Protein AF-A0A174BAB5-F1 (afdb_monomer_lite)

Radius of gyration: 24.13 Å; chains: 1; bounding box: 56×50×57 Å

Sequence (268 aa):
MFQLYLLLRLKNFGRIVIELGIFRIVFLTILTVAAIMILFLAENRFAIPVVCVLLLAGYHNVRKDKEFLRTLTPHLSVFLIKEYTLIALPFAGIEIIKGQFTDAIGLWLFAALLPCLKKIKLEHKPVRLPFLYKGSYEYIRMFRQSFWVYILLFLFATAGTVHGNIKINKVCLILWGLVQASGYLQTMDNRYLLHFKNFKTLCLFQLKSIAWNVFITSIPFSLTLIASTYDQDEILFFLSYYTATLIYAIGIGMLRHIIPSPLLLFIV

Foldseek 3Di:
DVVVVVVVVVVVVVVCDVVCDPVNVVVVVVVVVVVVVCQLPDPDPCSLLVVLLCVLLVCLQPDDCLVVVVVVDVCSLVVQLVVLLVSCVVSLVSCVVVVNNVSSVVSNVSSSCSSVDDHDPPPDDQDDDPQADPPPVLQSVLCSVCVVVLVVLLVQLLVCLVVLNLVSLLVSLLVVLLSSLLSLLDADDPVSVVVDPDPVRVLVSQLVNLLSRNVVSCVSSLVSNCSSDPDPVSVVSVVVSSVVSSVSSSVLNVCCVVDVHSVVSSVD

pLDDT: mean 82.79, std 7.75, range [50.72, 92.44]

Organism: Phocaeicola vulgatus (NCBI:txid821)

Secondary structure (DSSP, 8-state):
-HHHHHHHHHHHHHHHHHHH-HHHHHHHHHHHHHHHHHHHH---TTHHHHHHHHHHHHHHHH--THHHHHHH-TTHHHHHHHHHHHHHHHHHHHHHHTT-HHHHHHHHHHHHHGGGSPP-----PPPP-TTSPTT-HHHHHHHHHHHHHHHHHHHHHHHHHHTT-HHHHHHHHHHHHHHHHHTTSSPPPHHHHTT-SSHHHHHHHHHHHHHHHHHHHHHHHHHHHHHH---HHHHHHHHHHHHHHHHHHHHHHHHTTT---HHHHHH-

Structure (mmCIF, N/CA/C/O backbone):
data_AF-A0A174BAB5-F1
#
_entry.id   AF-A0A174BAB5-F1
#
loop_
_atom_site.group_PDB
_atom_site.id
_atom_site.type_symbol
_atom_site.label_atom_id
_atom_site.label_alt_id
_atom_site.label_comp_id
_atom_site.label_asym_id
_atom_site.label_entity_id
_atom_site.label_seq_id
_atom_site.pdbx_PDB_ins_code
_atom_site.Cartn_x
_atom_site.Cartn_y
_atom_site.Cartn_z
_atom_site.occupancy
_atom_site.B_iso_or_equiv
_atom_site.auth_seq_id
_atom_site.auth_comp_id
_atom_site.auth_asym_id
_atom_site.auth_atom_id
_atom_site.pdbx_PDB_model_num
ATOM 1 N N . MET A 1 1 ? 4.964 -23.988 -27.363 1.00 71.19 1 MET A N 1
ATOM 2 C CA . MET A 1 1 ? 5.164 -22.708 -26.637 1.00 71.19 1 MET A CA 1
ATOM 3 C C . MET A 1 1 ? 4.489 -22.670 -25.265 1.00 71.19 1 MET A C 1
ATOM 5 O O . MET A 1 1 ? 5.176 -22.419 -24.286 1.00 71.19 1 MET A O 1
ATOM 9 N N . PHE A 1 2 ? 3.189 -22.966 -25.144 1.00 71.62 2 PHE A N 1
ATOM 10 C CA . PHE A 1 2 ? 2.474 -22.916 -23.855 1.00 71.62 2 PHE A CA 1
ATOM 11 C C . PHE A 1 2 ? 3.021 -23.871 -22.768 1.00 71.62 2 PHE A C 1
ATOM 13 O O . PHE A 1 2 ? 3.215 -23.464 -21.627 1.00 71.62 2 PHE A O 1
ATOM 20 N N . GLN A 1 3 ? 3.367 -25.114 -23.122 1.00 78.38 3 GLN A N 1
ATOM 21 C CA . GLN A 1 3 ? 4.013 -26.056 -22.190 1.00 78.38 3 GLN A CA 1
ATOM 22 C C . GLN A 1 3 ? 5.346 -25.520 -21.640 1.00 78.38 3 GLN A C 1
ATOM 24 O O . GLN A 1 3 ? 5.649 -25.676 -20.461 1.00 78.38 3 GLN A O 1
ATOM 29 N N . LEU A 1 4 ? 6.114 -24.827 -22.483 1.00 79.50 4 LEU A N 1
ATOM 30 C CA . LEU A 1 4 ? 7.401 -24.239 -22.115 1.00 79.50 4 LEU A CA 1
ATOM 31 C C . LEU A 1 4 ? 7.220 -23.073 -21.130 1.00 79.50 4 LEU A C 1
ATOM 33 O O . LEU A 1 4 ? 8.002 -22.917 -20.195 1.00 79.50 4 LEU A O 1
ATOM 37 N N . TYR A 1 5 ? 6.138 -22.305 -21.289 1.00 79.50 5 TYR A N 1
ATOM 38 C CA . TYR A 1 5 ? 5.729 -21.278 -20.333 1.00 79.50 5 TYR A CA 1
ATOM 39 C C . TYR A 1 5 ? 5.363 -21.864 -18.960 1.00 79.50 5 TYR A C 1
ATOM 41 O O . TYR A 1 5 ? 5.834 -21.356 -17.941 1.00 79.50 5 TYR A O 1
ATOM 49 N N . LEU A 1 6 ? 4.575 -22.945 -18.917 1.00 80.56 6 LEU A N 1
ATOM 50 C CA . LEU A 1 6 ? 4.237 -23.623 -17.659 1.00 80.56 6 LEU A CA 1
ATOM 51 C C . LEU A 1 6 ? 5.484 -24.176 -16.966 1.00 80.56 6 LEU A C 1
ATOM 53 O O . LEU A 1 6 ? 5.647 -23.997 -15.762 1.00 80.56 6 LEU A O 1
ATOM 57 N N . LEU A 1 7 ? 6.399 -24.771 -17.730 1.00 85.00 7 LEU A N 1
ATOM 58 C CA . LEU A 1 7 ? 7.654 -25.300 -17.204 1.00 85.00 7 LEU A CA 1
ATOM 59 C C . LEU A 1 7 ? 8.549 -24.186 -16.639 1.00 85.00 7 LEU A C 1
ATOM 61 O O . LEU A 1 7 ? 9.109 -24.334 -15.553 1.00 85.00 7 LEU A O 1
ATOM 65 N N . LEU A 1 8 ? 8.630 -23.035 -17.314 1.00 82.75 8 LEU A N 1
ATOM 66 C CA . LEU A 1 8 ? 9.321 -21.848 -16.801 1.00 82.75 8 LEU A CA 1
ATOM 67 C C . LEU A 1 8 ? 8.673 -21.308 -15.522 1.00 82.75 8 LEU A C 1
ATOM 69 O O . LEU A 1 8 ? 9.384 -20.967 -14.579 1.00 82.75 8 LEU A O 1
ATOM 73 N N . ARG A 1 9 ? 7.338 -21.246 -15.456 1.00 81.38 9 ARG A N 1
ATOM 74 C CA . ARG A 1 9 ? 6.613 -20.825 -14.247 1.00 81.38 9 ARG A CA 1
ATOM 75 C C . ARG A 1 9 ? 6.858 -21.773 -13.082 1.00 81.38 9 ARG A C 1
ATOM 77 O O . ARG A 1 9 ? 7.125 -21.289 -11.988 1.00 81.38 9 ARG A O 1
ATOM 84 N N . LEU A 1 10 ? 6.840 -23.081 -13.323 1.00 84.19 10 LEU A N 1
ATOM 85 C CA . LEU A 1 10 ? 7.138 -24.094 -12.314 1.00 84.19 10 LEU A CA 1
ATOM 86 C C . LEU A 1 10 ? 8.585 -23.969 -11.816 1.00 84.19 10 LEU A C 1
ATOM 88 O O . LEU A 1 10 ? 8.836 -23.971 -10.615 1.00 84.19 10 LEU A O 1
ATOM 92 N N . LYS A 1 11 ? 9.541 -23.777 -12.732 1.00 84.44 11 LYS A N 1
ATOM 93 C CA . LYS A 1 11 ? 10.957 -23.588 -12.393 1.00 84.44 11 LYS A CA 1
ATOM 94 C C . LYS A 1 11 ? 11.189 -22.301 -11.601 1.00 84.44 11 LYS A C 1
ATOM 96 O O . LYS A 1 11 ? 11.948 -22.304 -10.637 1.00 84.44 11 LYS A O 1
ATOM 101 N N . ASN A 1 12 ? 10.510 -21.215 -11.969 1.00 81.12 12 ASN A N 1
ATOM 102 C CA . ASN A 1 12 ? 10.546 -19.958 -11.225 1.00 81.12 12 ASN A CA 1
ATOM 103 C C . ASN A 1 12 ? 9.884 -20.091 -9.852 1.00 81.12 12 ASN A C 1
ATOM 105 O O . ASN A 1 12 ? 10.413 -19.561 -8.886 1.00 81.12 12 ASN A O 1
ATOM 109 N N . PHE A 1 13 ? 8.776 -20.826 -9.743 1.00 81.62 13 PHE A N 1
ATOM 110 C CA . PHE A 1 13 ? 8.156 -21.129 -8.456 1.00 81.62 13 PHE A CA 1
ATOM 111 C C . PHE A 1 13 ? 9.114 -21.913 -7.554 1.00 81.62 13 PHE A C 1
ATOM 113 O O . PHE A 1 13 ? 9.326 -21.519 -6.413 1.00 81.62 13 PHE A O 1
ATOM 120 N N . GLY A 1 14 ? 9.775 -22.945 -8.086 1.00 79.25 14 GLY A N 1
ATOM 121 C CA . GLY A 1 14 ? 10.803 -23.693 -7.361 1.00 79.25 14 GLY A CA 1
ATOM 122 C C . GLY A 1 14 ? 11.956 -22.806 -6.886 1.00 79.25 14 GLY A C 1
ATOM 123 O O . GLY A 1 14 ? 12.355 -22.894 -5.731 1.00 79.25 14 GLY A O 1
ATOM 124 N N . ARG A 1 15 ? 12.441 -21.887 -7.732 1.00 80.56 15 ARG A N 1
ATOM 125 C CA . ARG A 1 15 ? 13.454 -20.893 -7.331 1.00 80.56 15 ARG A CA 1
ATOM 126 C C . ARG A 1 15 ? 12.960 -19.984 -6.210 1.00 80.56 15 ARG A C 1
ATOM 128 O O . ARG A 1 15 ? 13.674 -19.818 -5.234 1.00 80.56 15 ARG A O 1
ATOM 135 N N . ILE A 1 16 ? 11.735 -19.466 -6.312 1.00 76.75 16 ILE A N 1
ATOM 136 C CA . ILE A 1 16 ? 11.122 -18.621 -5.277 1.00 76.75 16 ILE A CA 1
ATOM 137 C C . ILE A 1 16 ? 11.014 -19.378 -3.949 1.00 76.75 16 ILE A C 1
ATOM 139 O O . ILE A 1 16 ? 11.318 -18.813 -2.907 1.00 76.75 16 ILE A O 1
ATOM 143 N N . VAL A 1 17 ? 10.616 -20.652 -3.974 1.00 75.94 17 VAL A N 1
ATOM 144 C CA . VAL A 1 17 ? 10.535 -21.504 -2.776 1.00 75.94 17 VAL A CA 1
ATOM 145 C C . VAL A 1 17 ? 11.924 -21.686 -2.152 1.00 75.94 17 VAL A C 1
ATOM 147 O O . VAL A 1 17 ? 12.083 -21.508 -0.948 1.00 75.94 17 VAL A O 1
ATOM 150 N N . ILE A 1 18 ? 12.945 -21.965 -2.964 1.00 77.44 18 ILE A N 1
ATOM 151 C CA . ILE A 1 18 ? 14.328 -22.111 -2.487 1.00 77.44 18 ILE A CA 1
ATOM 152 C C . ILE A 1 18 ? 14.855 -20.789 -1.898 1.00 77.44 18 ILE A C 1
ATOM 154 O O . ILE A 1 18 ? 15.428 -20.790 -0.812 1.00 77.44 18 ILE A O 1
ATOM 158 N N . GLU A 1 19 ? 14.623 -19.660 -2.571 1.00 76.38 19 GLU A N 1
ATOM 159 C CA . GLU A 1 19 ? 15.079 -18.326 -2.149 1.00 76.38 19 GLU A CA 1
ATOM 160 C C . GLU A 1 19 ? 14.323 -17.775 -0.929 1.00 76.38 19 GLU A C 1
ATOM 162 O O . GLU A 1 19 ? 14.893 -17.034 -0.128 1.00 76.38 19 GLU A O 1
ATOM 167 N N . LEU A 1 20 ? 13.042 -18.123 -0.758 1.00 72.56 20 LEU A N 1
ATOM 168 C CA . LEU A 1 20 ? 12.247 -17.730 0.411 1.00 72.56 20 LEU A CA 1
ATOM 169 C C . LEU A 1 20 ? 12.810 -18.325 1.705 1.00 72.56 20 LEU A C 1
ATOM 171 O O . LEU A 1 20 ? 12.691 -17.703 2.761 1.00 72.56 20 LEU A O 1
ATOM 175 N N . GLY A 1 21 ? 13.438 -19.497 1.621 1.00 78.56 21 GLY A N 1
ATOM 176 C CA . GLY A 1 21 ? 13.959 -20.217 2.772 1.00 78.56 21 GLY A CA 1
ATOM 177 C C . GLY A 1 21 ? 12.862 -20.904 3.592 1.00 78.56 21 GLY A C 1
ATOM 178 O O . GLY A 1 21 ? 11.706 -20.476 3.653 1.00 78.56 21 GLY A O 1
ATOM 179 N N . ILE A 1 22 ? 13.251 -21.991 4.262 1.00 78.38 22 ILE A N 1
ATOM 180 C CA . ILE A 1 22 ? 12.344 -22.910 4.970 1.00 78.38 22 ILE A CA 1
ATOM 181 C C . ILE A 1 22 ? 11.495 -22.177 6.016 1.00 78.38 22 ILE A C 1
ATOM 183 O O . ILE A 1 22 ? 10.282 -22.365 6.065 1.00 78.38 22 ILE A O 1
ATOM 187 N N . PHE A 1 23 ? 12.097 -21.278 6.799 1.00 70.75 23 PHE A N 1
ATOM 188 C CA . PHE A 1 23 ? 11.387 -20.538 7.846 1.00 70.75 23 PHE A CA 1
ATOM 189 C C . PHE A 1 23 ? 10.225 -19.691 7.314 1.00 70.75 23 PHE A C 1
ATOM 191 O O . PHE A 1 23 ? 9.160 -19.657 7.927 1.00 70.75 23 PHE A O 1
ATOM 198 N N . ARG A 1 24 ? 10.390 -19.033 6.158 1.00 76.12 24 ARG A N 1
ATOM 199 C CA . ARG A 1 24 ? 9.325 -18.197 5.584 1.00 76.12 24 ARG A CA 1
ATOM 200 C C . ARG A 1 24 ? 8.202 -19.037 5.003 1.00 76.12 24 ARG A C 1
ATOM 202 O O . ARG A 1 24 ? 7.047 -18.644 5.118 1.00 76.12 24 ARG A O 1
ATOM 209 N N . ILE A 1 25 ? 8.526 -20.189 4.418 1.00 79.56 25 ILE A N 1
ATOM 210 C CA . ILE A 1 25 ? 7.519 -21.139 3.936 1.00 79.56 25 ILE A CA 1
ATOM 211 C C . ILE A 1 25 ? 6.699 -21.652 5.114 1.00 79.56 25 ILE A C 1
ATOM 213 O O . ILE A 1 25 ? 5.479 -21.560 5.071 1.00 79.56 25 ILE A O 1
ATOM 217 N N . VAL A 1 26 ? 7.353 -22.114 6.184 1.00 79.12 26 VAL A N 1
ATOM 218 C CA . VAL A 1 26 ? 6.665 -22.598 7.388 1.00 79.12 26 VAL A CA 1
ATOM 219 C C . VAL A 1 26 ? 5.764 -21.503 7.963 1.00 79.12 26 VAL A C 1
ATOM 221 O O . VAL A 1 26 ? 4.575 -21.734 8.169 1.00 79.12 26 VAL A O 1
ATOM 224 N N . PHE A 1 27 ? 6.275 -20.282 8.119 1.00 77.00 27 PHE A N 1
ATOM 225 C CA . PHE A 1 27 ? 5.472 -19.155 8.592 1.00 77.00 27 PHE A CA 1
ATOM 226 C C . PHE A 1 27 ? 4.264 -18.859 7.688 1.00 77.00 27 PHE A C 1
ATOM 228 O O . PHE A 1 27 ? 3.145 -18.731 8.180 1.00 77.00 27 PHE A O 1
ATOM 235 N N . LEU A 1 28 ? 4.463 -18.803 6.366 1.00 80.19 28 LEU A N 1
ATOM 236 C CA . LEU A 1 28 ? 3.378 -18.592 5.405 1.00 80.19 28 LEU A CA 1
ATOM 237 C C . LEU A 1 28 ? 2.351 -19.721 5.462 1.00 80.19 28 LEU A C 1
ATOM 239 O O . LEU A 1 28 ? 1.159 -19.440 5.436 1.00 80.19 28 LEU A O 1
ATOM 243 N N . THR A 1 29 ? 2.781 -20.977 5.594 1.00 82.88 29 THR A N 1
ATOM 244 C CA . THR A 1 29 ? 1.856 -22.110 5.721 1.00 82.88 29 THR A CA 1
ATOM 245 C C . THR A 1 29 ? 1.012 -22.000 6.987 1.00 82.88 29 THR A C 1
ATOM 247 O O . THR A 1 29 ? -0.211 -22.081 6.895 1.00 82.88 29 THR A O 1
ATOM 250 N N . ILE A 1 30 ? 1.618 -21.699 8.140 1.00 83.25 30 ILE A N 1
ATOM 251 C CA . ILE A 1 30 ? 0.894 -21.478 9.401 1.00 83.25 30 ILE A CA 1
ATOM 252 C C . ILE A 1 30 ? -0.112 -20.336 9.241 1.00 83.25 30 ILE A C 1
ATOM 254 O O . ILE A 1 30 ? -1.274 -20.485 9.609 1.00 83.25 30 ILE A O 1
ATOM 258 N N . LEU A 1 31 ? 0.303 -19.222 8.635 1.00 82.38 31 LEU A N 1
ATOM 259 C CA . LEU A 1 31 ? -0.565 -18.073 8.400 1.00 82.38 31 LEU A CA 1
ATOM 260 C C . LEU A 1 31 ? -1.730 -18.411 7.460 1.00 82.38 31 LEU A C 1
ATOM 262 O O . LEU A 1 31 ? -2.859 -18.003 7.718 1.00 82.38 31 LEU A O 1
ATOM 266 N N . THR A 1 32 ? -1.492 -19.192 6.402 1.00 80.75 32 THR A N 1
ATOM 267 C CA . THR A 1 32 ? -2.565 -19.646 5.506 1.00 80.75 32 THR A CA 1
ATOM 268 C C . THR A 1 32 ? -3.537 -20.588 6.205 1.00 80.75 32 THR A C 1
ATOM 270 O O . THR A 1 32 ? -4.743 -20.428 6.042 1.00 80.75 32 THR A O 1
ATOM 273 N N . VAL A 1 33 ? -3.046 -21.517 7.031 1.00 82.81 33 VAL A N 1
ATOM 274 C CA . VAL A 1 33 ? -3.897 -22.418 7.821 1.00 82.81 33 VAL A CA 1
ATOM 275 C C . VAL A 1 33 ? -4.722 -21.615 8.822 1.00 82.81 33 VAL A C 1
ATOM 277 O O . VAL A 1 33 ? -5.931 -21.808 8.897 1.00 82.81 33 VAL A O 1
ATOM 280 N N . ALA A 1 34 ? -4.112 -20.662 9.528 1.00 81.88 34 ALA A N 1
ATOM 281 C CA . ALA A 1 34 ? -4.819 -19.774 10.445 1.00 81.88 34 ALA A CA 1
ATOM 282 C C . ALA A 1 34 ? -5.901 -18.952 9.725 1.00 81.88 34 ALA A C 1
ATOM 284 O O . ALA A 1 34 ? -7.028 -18.874 10.206 1.00 81.88 34 ALA A O 1
ATOM 285 N N . ALA A 1 35 ? -5.599 -18.396 8.547 1.00 80.50 35 ALA A N 1
ATOM 286 C CA . ALA A 1 35 ? -6.574 -17.663 7.743 1.00 80.50 35 ALA A CA 1
ATOM 287 C C . ALA A 1 35 ? -7.753 -18.552 7.308 1.00 80.50 35 ALA A C 1
ATOM 289 O O . ALA A 1 35 ? -8.903 -18.132 7.417 1.00 80.50 35 ALA A O 1
ATOM 290 N N . ILE A 1 36 ? -7.488 -19.788 6.868 1.00 82.56 36 ILE A N 1
ATOM 291 C CA . ILE A 1 36 ? -8.534 -20.761 6.514 1.00 82.56 36 ILE A CA 1
ATOM 292 C C . ILE A 1 36 ? -9.380 -21.114 7.742 1.00 82.56 36 ILE A C 1
ATOM 294 O O . ILE A 1 36 ? -10.604 -21.115 7.648 1.00 82.56 36 ILE A O 1
ATOM 298 N N . MET A 1 37 ? -8.752 -21.356 8.897 1.00 81.19 37 MET A N 1
ATOM 299 C CA . MET A 1 37 ? -9.460 -21.644 10.147 1.00 81.19 37 MET A CA 1
ATOM 300 C C . MET A 1 37 ? -10.369 -20.484 10.552 1.00 81.19 37 MET A C 1
ATOM 302 O O . MET A 1 37 ? -11.541 -20.710 10.829 1.00 81.19 37 MET A O 1
ATOM 306 N N . ILE A 1 38 ? -9.878 -19.242 10.520 1.00 82.50 38 ILE A N 1
ATOM 307 C CA . ILE A 1 38 ? -10.682 -18.048 10.827 1.00 82.50 38 ILE A CA 1
ATOM 308 C C . ILE A 1 38 ? -11.878 -17.933 9.873 1.00 82.50 38 ILE A C 1
ATOM 310 O O . ILE A 1 38 ? -12.992 -17.672 10.320 1.00 82.50 38 ILE A O 1
ATOM 314 N N . LEU A 1 39 ? -11.679 -18.162 8.571 1.00 79.94 39 LEU A N 1
ATOM 315 C CA . LEU A 1 39 ? -12.771 -18.153 7.590 1.00 79.94 39 LEU A CA 1
ATOM 316 C C . LEU A 1 39 ? -13.792 -19.269 7.847 1.00 79.94 39 LEU A C 1
ATOM 318 O O . LEU A 1 39 ? -14.994 -19.065 7.672 1.00 79.94 39 LEU A O 1
ATOM 322 N N . PHE A 1 40 ? -13.335 -20.440 8.290 1.00 79.75 40 PHE A N 1
ATOM 323 C CA . PHE A 1 40 ? -14.210 -21.547 8.656 1.00 79.75 40 PHE A CA 1
ATOM 324 C C . PHE A 1 40 ? -15.020 -21.238 9.923 1.00 79.75 40 PHE A C 1
ATOM 326 O O . PHE A 1 40 ? -16.230 -21.446 9.936 1.00 79.75 40 PHE A O 1
ATOM 333 N N . LEU A 1 41 ? -14.380 -20.670 10.945 1.00 81.44 41 LEU A N 1
ATOM 334 C CA . LEU A 1 41 ? -14.989 -20.267 12.218 1.00 81.44 41 LEU A CA 1
ATOM 335 C C . LEU A 1 41 ? -15.878 -19.020 12.113 1.00 81.44 41 LEU A C 1
ATOM 337 O O . LEU A 1 41 ? -16.664 -18.761 13.017 1.00 81.44 41 LEU A O 1
ATOM 341 N N . ALA A 1 42 ? -15.777 -18.245 11.031 1.00 80.19 42 ALA A N 1
ATOM 342 C CA . ALA A 1 42 ? -16.611 -17.068 10.839 1.00 80.19 42 ALA A CA 1
ATOM 343 C C . ALA A 1 42 ? -18.103 -17.447 10.779 1.00 80.19 42 ALA A C 1
ATOM 345 O O . ALA A 1 42 ? -18.538 -18.179 9.882 1.00 80.19 42 ALA A O 1
ATOM 346 N N . GLU A 1 43 ? -18.879 -16.903 11.718 1.00 75.81 43 GLU A N 1
ATOM 347 C CA . GLU A 1 43 ? -20.339 -17.065 11.794 1.00 75.81 43 GLU A CA 1
ATOM 348 C C . GLU A 1 43 ? -21.069 -16.268 10.705 1.00 75.81 43 GLU A C 1
ATOM 350 O O . GLU A 1 43 ? -22.172 -16.621 10.290 1.00 75.81 43 GLU A O 1
ATOM 355 N N . ASN A 1 44 ? -20.452 -15.191 10.205 1.00 82.19 44 ASN A N 1
ATOM 356 C CA . ASN A 1 44 ? -21.058 -14.365 9.170 1.00 82.19 44 ASN A CA 1
ATOM 357 C C . ASN A 1 44 ? -21.098 -15.112 7.828 1.00 82.19 44 ASN A C 1
ATOM 359 O O . ASN A 1 44 ? -20.060 -15.349 7.206 1.00 82.19 44 ASN A O 1
ATOM 363 N N . ARG A 1 45 ? -22.318 -15.383 7.354 1.00 80.25 45 ARG A N 1
ATOM 364 C CA . ARG A 1 45 ? -22.626 -16.015 6.063 1.00 80.25 45 ARG A CA 1
ATOM 365 C C . ARG A 1 45 ? -21.879 -15.394 4.878 1.00 80.25 45 ARG A C 1
ATOM 367 O O . ARG A 1 45 ? -21.427 -16.100 3.992 1.00 80.25 45 ARG A O 1
ATOM 374 N N . PHE A 1 46 ? -21.701 -14.074 4.860 1.00 83.38 46 PHE A N 1
ATOM 375 C CA . PHE A 1 46 ? -21.075 -13.400 3.718 1.00 83.38 46 PHE A CA 1
ATOM 376 C C . PHE A 1 46 ? -19.545 -13.362 3.770 1.00 83.38 46 PHE A C 1
ATOM 378 O O . PHE A 1 46 ? -18.924 -12.928 2.800 1.00 83.38 46 PHE A O 1
ATOM 385 N N . ALA A 1 47 ? -18.913 -13.805 4.862 1.00 85.44 47 ALA A N 1
ATOM 386 C CA . ALA A 1 47 ? -17.468 -13.669 5.033 1.00 85.44 47 ALA A CA 1
ATOM 387 C C . ALA A 1 47 ? -16.681 -14.397 3.931 1.00 85.44 47 ALA A C 1
ATOM 389 O O . ALA A 1 47 ? -15.812 -13.805 3.291 1.00 85.44 47 ALA A O 1
ATOM 390 N N . ILE A 1 48 ? -17.015 -15.661 3.669 1.00 87.75 48 ILE A N 1
ATOM 391 C CA . ILE A 1 48 ? -16.319 -16.487 2.678 1.00 87.75 48 ILE A CA 1
ATOM 392 C C . ILE A 1 48 ? -16.605 -16.002 1.245 1.00 87.75 48 ILE A C 1
ATOM 394 O O . ILE A 1 48 ? -15.629 -15.785 0.514 1.00 87.75 48 ILE A O 1
ATOM 398 N N . PRO A 1 49 ? -17.867 -15.738 0.830 1.00 87.75 49 PRO A N 1
ATOM 399 C CA . PRO A 1 49 ? -18.136 -15.212 -0.503 1.00 87.75 49 PRO A CA 1
ATOM 400 C C . PRO A 1 49 ? -17.423 -13.890 -0.784 1.00 87.75 49 PRO A C 1
ATOM 402 O O . PRO A 1 49 ? -16.790 -13.738 -1.829 1.00 87.75 49 PRO A O 1
ATOM 405 N N . VAL A 1 50 ? -17.460 -12.947 0.164 1.00 87.62 50 VAL A N 1
ATOM 406 C CA . VAL A 1 50 ? -16.822 -11.631 0.009 1.00 87.62 50 VAL A CA 1
ATOM 407 C C . VAL A 1 50 ? -15.310 -11.771 -0.125 1.00 87.62 50 VAL A C 1
ATOM 409 O O . VAL A 1 50 ? -14.718 -11.175 -1.026 1.00 87.62 50 VAL A O 1
ATOM 412 N N . VAL A 1 51 ? -14.673 -12.585 0.719 1.00 88.19 51 VAL A N 1
ATOM 413 C CA . VAL A 1 51 ? -13.222 -12.808 0.654 1.00 88.19 51 VAL A CA 1
ATOM 414 C C . VAL A 1 51 ? -12.826 -13.463 -0.668 1.00 88.19 51 VAL A C 1
ATOM 416 O O . VAL A 1 51 ? -11.877 -13.009 -1.308 1.00 88.19 51 VAL A O 1
ATOM 419 N N . CYS A 1 52 ? -13.573 -14.467 -1.130 1.00 89.75 52 CYS A N 1
ATOM 420 C CA . CYS A 1 52 ? -13.309 -15.120 -2.410 1.00 89.75 52 CYS A CA 1
ATOM 421 C C . CYS A 1 52 ? -13.462 -14.147 -3.594 1.00 89.75 52 CYS A C 1
ATOM 423 O O . CYS A 1 52 ? -12.580 -14.072 -4.452 1.00 89.75 52 CYS A O 1
ATOM 425 N N . VAL A 1 53 ? -14.529 -13.340 -3.611 1.00 90.12 53 VAL A N 1
ATOM 426 C CA . VAL A 1 53 ? -14.765 -12.318 -4.643 1.00 90.12 53 VAL A CA 1
ATOM 427 C C . VAL A 1 53 ? -13.640 -11.284 -4.665 1.00 90.12 53 VAL A C 1
ATOM 429 O O . VAL A 1 53 ? -13.108 -10.990 -5.737 1.00 90.12 53 VAL A O 1
ATOM 432 N N . LEU A 1 54 ? -13.228 -10.765 -3.503 1.00 88.62 54 LEU A N 1
ATOM 433 C CA . LEU A 1 54 ? -12.130 -9.799 -3.400 1.00 88.62 54 LEU A CA 1
ATOM 434 C C . LEU A 1 54 ? -10.799 -10.394 -3.875 1.00 88.62 54 LEU A C 1
ATOM 436 O O . LEU A 1 54 ? -10.069 -9.737 -4.622 1.00 88.62 54 LEU A O 1
ATOM 440 N N . LEU A 1 55 ? -10.500 -11.640 -3.497 1.00 88.94 55 LEU A N 1
ATOM 441 C CA . LEU A 1 55 ? -9.292 -12.346 -3.926 1.00 88.94 55 LEU A CA 1
ATOM 442 C C . LEU A 1 55 ? -9.270 -12.558 -5.441 1.00 88.94 55 LEU A C 1
ATOM 444 O O . LEU A 1 55 ? -8.286 -12.206 -6.095 1.00 88.94 55 LEU A O 1
ATOM 448 N N . LEU A 1 56 ? -10.351 -13.085 -6.018 1.00 91.00 56 LEU A N 1
ATOM 449 C CA . LEU A 1 56 ? -10.451 -13.336 -7.455 1.00 91.00 56 LEU A CA 1
ATOM 450 C C . LEU A 1 56 ? -10.422 -12.031 -8.261 1.00 91.00 56 LEU A C 1
ATOM 452 O O . LEU A 1 56 ? -9.675 -11.933 -9.237 1.00 91.00 56 LEU A O 1
ATOM 456 N N . ALA A 1 57 ? -11.168 -11.004 -7.846 1.00 88.31 57 ALA A N 1
ATOM 457 C CA . ALA A 1 57 ? -11.176 -9.699 -8.507 1.00 88.31 57 ALA A CA 1
ATOM 458 C C . ALA A 1 57 ? -9.803 -9.011 -8.431 1.00 88.31 57 ALA A C 1
ATOM 460 O O . ALA A 1 57 ? -9.304 -8.493 -9.438 1.00 88.31 57 ALA A O 1
ATOM 461 N N . GLY A 1 58 ? -9.155 -9.051 -7.263 1.00 86.19 58 GLY A N 1
ATOM 462 C CA . GLY A 1 58 ? -7.794 -8.556 -7.070 1.00 86.19 58 GLY A CA 1
ATOM 463 C C . GLY A 1 58 ? -6.797 -9.287 -7.967 1.00 86.19 58 GLY A C 1
ATOM 464 O O . GLY A 1 58 ? -6.047 -8.650 -8.714 1.00 86.19 58 GLY A O 1
ATOM 465 N N . TYR A 1 59 ? -6.856 -10.621 -7.980 1.00 88.25 59 TYR A N 1
ATOM 466 C CA . TYR A 1 59 ? -6.029 -11.458 -8.843 1.00 88.25 59 TYR A CA 1
ATOM 467 C C . TYR A 1 59 ? -6.245 -11.123 -10.325 1.00 88.25 59 TYR A C 1
ATOM 469 O O . TYR A 1 59 ? -5.284 -10.881 -11.057 1.00 88.25 59 TYR A O 1
ATOM 477 N N . HIS A 1 60 ? -7.496 -11.010 -10.778 1.00 89.25 60 HIS A N 1
ATOM 478 C CA . HIS A 1 60 ? -7.829 -10.650 -12.154 1.00 89.25 60 HIS A CA 1
ATOM 479 C C . HIS A 1 60 ? -7.254 -9.281 -12.557 1.00 89.25 60 HIS A C 1
ATOM 481 O O . HIS A 1 60 ? -6.712 -9.145 -13.663 1.00 89.25 60 HIS A O 1
ATOM 487 N N . ASN A 1 61 ? -7.352 -8.270 -11.696 1.00 85.81 61 ASN A N 1
ATOM 488 C CA . ASN A 1 61 ? -6.914 -6.912 -12.017 1.00 85.81 61 ASN A CA 1
ATOM 489 C C . ASN A 1 61 ? -5.384 -6.765 -12.014 1.00 85.81 61 ASN A C 1
ATOM 491 O O . ASN A 1 61 ? -4.829 -6.168 -12.939 1.00 85.81 61 ASN A O 1
ATOM 495 N N . VAL A 1 62 ? -4.694 -7.359 -11.035 1.00 83.75 62 VAL A N 1
ATOM 496 C CA . VAL A 1 62 ? -3.232 -7.237 -10.865 1.00 83.75 62 VAL A CA 1
ATOM 497 C C . VAL A 1 62 ? -2.450 -8.118 -11.847 1.00 83.75 62 VAL A C 1
ATOM 499 O O . VAL A 1 62 ? -1.279 -7.855 -12.125 1.00 83.75 62 VAL A O 1
ATOM 502 N N . ARG A 1 63 ? -3.082 -9.143 -12.430 1.00 83.12 63 ARG A N 1
ATOM 503 C CA . ARG A 1 63 ? -2.423 -10.093 -13.332 1.00 83.12 63 ARG A CA 1
ATOM 504 C C . ARG A 1 63 ? -1.801 -9.431 -14.575 1.00 83.12 63 ARG A C 1
ATOM 506 O O . ARG A 1 63 ? -2.507 -8.923 -15.461 1.00 83.12 63 ARG A O 1
ATOM 513 N N . LYS A 1 64 ? -0.464 -9.493 -14.643 1.00 81.38 64 LYS A N 1
ATOM 514 C CA . LYS A 1 64 ? 0.391 -8.827 -15.647 1.00 81.38 64 LYS A CA 1
ATOM 515 C C . LYS A 1 64 ? 0.655 -9.649 -16.913 1.00 81.38 64 LYS A C 1
ATOM 517 O O . LYS A 1 64 ? 0.914 -9.075 -17.959 1.00 81.38 64 LYS A O 1
ATOM 522 N N . ASP A 1 65 ? 0.554 -10.973 -16.850 1.00 82.88 65 ASP A N 1
ATOM 523 C CA . ASP A 1 65 ? 0.866 -11.892 -17.957 1.00 82.88 65 ASP A CA 1
ATOM 524 C C . ASP A 1 65 ? -0.297 -12.104 -18.943 1.00 82.88 65 ASP A C 1
ATOM 526 O O . ASP A 1 65 ? -0.163 -12.870 -19.889 1.00 82.88 65 ASP A O 1
ATOM 530 N N . LYS A 1 66 ? -1.435 -11.421 -18.768 1.00 80.75 66 LYS A N 1
ATOM 531 C CA . LYS A 1 66 ? -2.620 -11.587 -19.631 1.00 80.75 66 LYS A CA 1
ATOM 532 C C . LYS A 1 66 ? -2.359 -11.285 -21.107 1.00 80.75 66 LYS A C 1
ATOM 534 O O . LYS A 1 66 ? -2.872 -12.001 -21.958 1.00 80.75 66 LYS A O 1
ATOM 539 N N . GLU A 1 67 ? -1.582 -10.247 -21.410 1.00 82.06 67 GLU A N 1
ATOM 540 C CA . GLU A 1 67 ? -1.243 -9.899 -22.799 1.00 82.06 67 GLU A CA 1
ATOM 541 C C . GLU A 1 67 ? -0.352 -10.967 -23.436 1.00 82.06 67 GLU A C 1
ATOM 543 O O . GLU A 1 67 ? -0.598 -11.383 -24.562 1.00 82.06 67 GLU A O 1
ATOM 548 N N . PHE A 1 68 ? 0.603 -11.492 -22.670 1.00 82.69 68 PHE A N 1
ATOM 549 C CA . PHE A 1 68 ? 1.447 -12.606 -23.089 1.00 82.69 68 PHE A CA 1
ATOM 550 C C . PHE A 1 68 ? 0.654 -13.913 -23.267 1.00 82.69 68 PHE A C 1
ATOM 552 O O . PHE A 1 68 ? 0.849 -14.650 -24.225 1.00 82.69 68 PHE A O 1
ATOM 559 N N . LEU A 1 69 ? -0.302 -14.205 -22.384 1.00 82.25 69 LEU A N 1
ATOM 560 C CA . LEU A 1 69 ? -1.165 -15.383 -22.521 1.00 82.25 69 LEU A CA 1
ATOM 561 C C . LEU A 1 69 ? -2.097 -15.282 -23.733 1.00 82.25 69 LEU A C 1
ATOM 563 O O . LEU A 1 69 ? -2.418 -16.307 -24.335 1.00 82.25 69 LEU A O 1
ATOM 567 N N . ARG A 1 70 ? -2.498 -14.061 -24.110 1.00 83.56 70 ARG A N 1
ATOM 568 C CA . ARG A 1 70 ? -3.326 -13.800 -25.293 1.00 83.56 70 ARG A CA 1
ATOM 569 C C . ARG A 1 70 ? -2.605 -14.139 -26.596 1.00 83.56 70 ARG A C 1
ATOM 571 O O . ARG A 1 70 ? -3.265 -14.562 -27.535 1.00 83.56 70 ARG A O 1
ATOM 578 N N . THR A 1 71 ? -1.283 -13.974 -26.660 1.00 83.25 71 THR A N 1
ATOM 579 C CA . THR A 1 71 ? -0.501 -14.355 -27.849 1.00 83.25 71 THR A CA 1
ATOM 580 C C . THR A 1 71 ? -0.247 -15.860 -27.921 1.00 83.25 71 THR A C 1
ATOM 582 O O . THR A 1 71 ? -0.098 -16.403 -29.010 1.00 83.25 71 THR A O 1
ATOM 585 N N . LEU A 1 72 ? -0.223 -16.546 -26.774 1.00 80.50 72 LEU A N 1
ATOM 586 C CA . LEU A 1 72 ? 0.064 -17.979 -26.689 1.00 80.50 72 LEU A CA 1
ATOM 587 C C . LEU A 1 72 ? -1.163 -18.892 -26.778 1.00 80.50 72 LEU A C 1
ATOM 589 O O . LEU A 1 72 ? -1.000 -20.071 -27.093 1.00 80.50 72 LEU A O 1
ATOM 593 N N . THR A 1 73 ? -2.357 -18.391 -26.453 1.00 78.69 73 THR A N 1
ATOM 594 C CA . THR A 1 73 ? -3.572 -19.212 -26.335 1.00 78.69 73 THR A CA 1
ATOM 595 C C . THR A 1 73 ? -4.716 -18.601 -27.146 1.00 78.69 73 THR A C 1
ATOM 597 O O . THR A 1 73 ? -5.104 -17.468 -26.857 1.00 78.69 73 THR A O 1
ATOM 600 N N . PRO A 1 74 ? -5.322 -19.339 -28.097 1.00 75.81 74 PRO A N 1
ATOM 601 C CA . PRO A 1 74 ? -6.411 -18.814 -28.925 1.00 75.81 74 PRO A CA 1
ATOM 602 C C . PRO A 1 74 ? -7.678 -18.493 -28.111 1.00 75.81 74 PRO A C 1
ATOM 604 O O . PRO A 1 74 ? -8.385 -17.536 -28.413 1.00 75.81 74 PRO A O 1
ATOM 607 N N . HIS A 1 75 ? -7.937 -19.235 -27.026 1.00 82.25 75 HIS A N 1
ATOM 608 C CA . HIS A 1 75 ? -9.102 -19.051 -26.151 1.00 82.25 75 HIS A CA 1
ATOM 609 C C . HIS A 1 75 ? -8.693 -18.674 -24.718 1.00 82.25 75 HIS A C 1
ATOM 611 O O . HIS A 1 75 ? -8.811 -19.468 -23.782 1.00 82.25 75 HIS A O 1
ATOM 617 N N . LEU A 1 76 ? -8.210 -17.439 -24.539 1.00 83.94 76 LEU A N 1
ATOM 618 C CA . LEU A 1 76 ? -7.779 -16.914 -23.235 1.00 83.94 76 LEU A CA 1
ATOM 619 C C . LEU A 1 76 ? -8.884 -16.977 -22.167 1.00 83.94 76 LEU A C 1
ATOM 621 O O . LEU A 1 76 ? -8.600 -17.308 -21.020 1.00 83.94 76 LEU A O 1
ATOM 625 N N . SER A 1 77 ? -10.132 -16.668 -22.526 1.00 83.69 77 SER A N 1
ATOM 626 C CA . SER A 1 77 ? -11.262 -16.671 -21.587 1.00 83.69 77 SER A CA 1
ATOM 627 C C . SER A 1 77 ? -11.468 -18.047 -20.958 1.00 83.69 77 SER A C 1
ATOM 629 O O . SER A 1 77 ? -11.505 -18.149 -19.740 1.00 83.69 77 SER A O 1
ATOM 631 N N . VAL A 1 78 ? -11.498 -19.111 -21.764 1.00 86.31 78 VAL A N 1
ATOM 632 C CA . VAL A 1 78 ? -11.680 -20.496 -21.296 1.00 86.31 78 VAL A CA 1
ATOM 633 C C . VAL A 1 78 ? -10.555 -20.924 -20.356 1.00 86.31 78 VAL A C 1
ATOM 635 O O . VAL A 1 78 ? -10.799 -21.580 -19.345 1.00 86.31 78 VAL A O 1
ATOM 638 N N . PHE A 1 79 ? -9.318 -20.530 -20.664 1.00 87.25 79 PHE A N 1
ATOM 639 C CA . PHE A 1 79 ? -8.182 -20.789 -19.785 1.00 87.25 79 PHE A CA 1
ATOM 640 C C . PHE A 1 79 ? -8.345 -20.089 -18.427 1.00 87.25 79 PHE A C 1
ATOM 642 O O . PHE A 1 79 ? -8.191 -20.723 -17.384 1.00 87.25 79 PHE A O 1
ATOM 649 N N . LEU A 1 80 ? -8.721 -18.807 -18.439 1.00 88.00 80 LEU A N 1
ATOM 650 C CA . LEU A 1 80 ? -8.952 -18.034 -17.218 1.00 88.00 80 LEU A CA 1
ATOM 651 C C . LEU A 1 80 ? -10.123 -18.581 -16.395 1.00 88.00 80 LEU A C 1
ATOM 653 O O . LEU A 1 80 ? -10.014 -18.594 -15.174 1.00 88.00 80 LEU A O 1
ATOM 657 N N . ILE A 1 81 ? -11.195 -19.065 -17.036 1.00 90.25 81 ILE A N 1
ATOM 658 C CA . ILE A 1 81 ? -12.310 -19.731 -16.344 1.00 90.25 81 ILE A CA 1
ATOM 659 C C . ILE A 1 81 ? -11.768 -20.912 -15.540 1.00 90.25 81 ILE A C 1
ATOM 661 O O . ILE A 1 81 ? -11.962 -20.942 -14.331 1.00 90.25 81 ILE A O 1
ATOM 665 N N . LYS A 1 82 ? -11.028 -21.833 -16.176 1.00 89.62 82 LYS A N 1
ATOM 666 C CA . LYS A 1 82 ? -10.481 -23.028 -15.505 1.00 89.62 82 LYS A CA 1
ATOM 667 C C . LYS A 1 82 ? -9.599 -22.673 -14.308 1.00 89.62 82 LYS A C 1
ATOM 669 O O . LYS A 1 82 ? -9.688 -23.300 -13.255 1.00 89.62 82 LYS A O 1
ATOM 674 N N . GLU A 1 83 ? -8.755 -21.660 -14.463 1.00 88.81 83 GLU A N 1
ATOM 675 C CA . GLU A 1 83 ? -7.863 -21.209 -13.398 1.00 88.81 83 GLU A CA 1
ATOM 676 C C . GLU A 1 83 ? -8.625 -20.555 -12.240 1.00 88.81 83 GLU A C 1
ATOM 678 O O . GLU A 1 83 ? -8.381 -20.884 -11.081 1.00 88.81 83 GLU A O 1
ATOM 683 N N . TYR A 1 84 ? -9.585 -19.672 -12.526 1.00 92.44 84 TYR A N 1
ATOM 684 C CA . TYR A 1 84 ? -10.390 -19.025 -11.489 1.00 92.44 84 TYR A CA 1
ATOM 685 C C . TYR A 1 84 ? -11.300 -20.018 -10.772 1.00 92.44 84 TYR A C 1
ATOM 687 O O . TYR A 1 84 ? -11.423 -19.938 -9.553 1.00 92.44 84 TYR A O 1
ATOM 695 N N . THR A 1 85 ? -11.868 -20.996 -11.483 1.00 90.69 85 THR A N 1
ATOM 696 C CA . THR A 1 85 ? -12.641 -22.076 -10.857 1.00 90.69 85 THR A CA 1
ATOM 697 C C . THR A 1 85 ? -11.778 -22.929 -9.935 1.00 90.69 85 THR A C 1
ATOM 699 O O . THR A 1 85 ? -12.231 -23.297 -8.857 1.00 90.69 85 THR A O 1
ATOM 702 N N . LEU A 1 86 ? -10.513 -23.186 -10.295 1.00 90.00 86 LEU A N 1
ATOM 703 C CA . LEU A 1 86 ? -9.588 -23.931 -9.437 1.00 90.00 86 LEU A CA 1
ATOM 704 C C . LEU A 1 86 ? -9.256 -23.157 -8.150 1.00 90.00 86 LEU A C 1
ATOM 706 O O . LEU A 1 86 ? -9.205 -23.748 -7.077 1.00 90.00 86 LEU A O 1
ATOM 710 N N . ILE A 1 87 ? -9.074 -21.836 -8.249 1.00 89.62 87 ILE A N 1
ATOM 711 C CA . ILE A 1 87 ? -8.830 -20.960 -7.090 1.00 89.62 87 ILE A CA 1
ATOM 712 C C . ILE A 1 87 ? -10.081 -20.846 -6.202 1.00 89.62 87 ILE A C 1
ATOM 714 O O . ILE A 1 87 ? -9.958 -20.778 -4.981 1.00 89.62 87 ILE A O 1
ATOM 718 N N . ALA A 1 88 ? -11.279 -20.833 -6.793 1.00 90.62 88 ALA A N 1
ATOM 719 C CA . ALA A 1 88 ? -12.548 -20.739 -6.069 1.00 90.62 88 ALA A CA 1
ATOM 720 C C . ALA A 1 88 ? -12.944 -22.046 -5.356 1.00 90.62 88 ALA A C 1
ATOM 722 O O . ALA A 1 88 ? -13.685 -22.007 -4.375 1.00 90.62 88 ALA A O 1
ATOM 723 N N . LEU A 1 89 ? -12.443 -23.194 -5.825 1.00 90.06 89 LEU A N 1
ATOM 724 C CA . LEU A 1 89 ? -12.802 -24.533 -5.349 1.00 90.06 89 LEU A CA 1
ATOM 725 C C . LEU A 1 89 ? -12.725 -24.721 -3.821 1.00 90.06 89 LEU A C 1
ATOM 727 O O . LEU A 1 89 ? -13.716 -25.191 -3.263 1.00 90.06 89 LEU A O 1
ATOM 731 N N . PRO A 1 90 ? -11.641 -24.347 -3.106 1.00 87.88 90 PRO A N 1
ATOM 732 C CA . PRO A 1 90 ? -11.602 -24.489 -1.649 1.00 87.88 90 PRO A CA 1
ATOM 733 C C . PRO A 1 90 ? -12.675 -23.652 -0.936 1.00 87.88 90 PRO A C 1
ATOM 735 O O . PRO A 1 90 ? -13.255 -24.118 0.038 1.00 87.88 90 PRO A O 1
ATOM 738 N N . PHE A 1 91 ? -12.992 -22.454 -1.437 1.00 89.00 91 PHE A N 1
ATOM 739 C CA . PHE A 1 91 ? -14.022 -21.589 -0.849 1.00 89.00 91 PHE A CA 1
ATOM 740 C C . PHE A 1 91 ? -15.425 -22.149 -1.087 1.00 89.00 91 PHE A C 1
ATOM 742 O O . PHE A 1 91 ? -16.212 -22.247 -0.151 1.00 89.00 91 PHE A O 1
ATOM 749 N N . ALA A 1 92 ? -15.707 -22.598 -2.313 1.00 89.62 92 ALA A N 1
ATOM 750 C CA . ALA A 1 92 ? -16.957 -23.279 -2.632 1.00 89.62 92 ALA A CA 1
ATOM 751 C C . ALA A 1 92 ? -17.119 -24.579 -1.821 1.00 89.62 92 ALA A C 1
ATOM 753 O O . ALA A 1 92 ? -18.217 -24.889 -1.376 1.00 89.62 92 ALA A O 1
ATOM 754 N N . GLY A 1 93 ? -16.028 -25.315 -1.582 1.00 88.69 93 GLY A N 1
ATOM 755 C CA . GLY A 1 93 ? -16.026 -26.502 -0.727 1.00 88.69 93 GLY A CA 1
ATOM 756 C C . GLY A 1 93 ? -16.415 -26.192 0.719 1.00 88.69 93 GLY A C 1
ATOM 757 O O . GLY A 1 93 ? -17.239 -26.902 1.288 1.00 88.69 93 GLY A O 1
ATOM 758 N N . ILE A 1 94 ? -15.887 -25.109 1.298 1.00 87.69 94 ILE A N 1
ATOM 759 C CA . ILE A 1 94 ? -16.257 -24.675 2.656 1.00 87.69 94 ILE A CA 1
ATOM 760 C C . ILE A 1 94 ? -17.741 -24.286 2.722 1.00 87.69 94 ILE A C 1
ATOM 762 O O . ILE A 1 94 ? -18.434 -24.705 3.645 1.00 87.69 94 ILE A O 1
ATOM 766 N N . GLU A 1 95 ? -18.239 -23.539 1.735 1.00 87.94 95 GLU A N 1
ATOM 767 C CA . GLU A 1 95 ? -19.658 -23.163 1.633 1.00 87.94 95 GLU A CA 1
ATOM 768 C C . GLU A 1 95 ? -20.578 -24.389 1.551 1.00 87.94 95 GLU A C 1
ATOM 770 O O . GLU A 1 95 ? -21.598 -24.460 2.237 1.00 87.94 95 GLU A O 1
ATOM 775 N N . ILE A 1 96 ? -20.184 -25.404 0.775 1.00 90.25 96 ILE A N 1
ATOM 776 C CA . ILE A 1 96 ? -20.909 -26.677 0.679 1.00 90.25 96 ILE A CA 1
ATOM 777 C C . ILE A 1 96 ? -20.917 -27.408 2.028 1.00 90.25 96 ILE A C 1
ATOM 779 O O . ILE A 1 96 ? -21.970 -27.883 2.447 1.00 90.25 96 ILE A O 1
ATOM 783 N N . ILE A 1 97 ? -19.781 -27.466 2.735 1.00 88.62 97 ILE A N 1
ATOM 784 C CA . ILE A 1 97 ? -19.689 -28.091 4.069 1.00 88.62 97 ILE A CA 1
ATOM 785 C C . ILE A 1 97 ? -20.587 -27.363 5.080 1.00 88.62 97 ILE A C 1
ATOM 787 O O . ILE A 1 97 ? -21.211 -28.006 5.921 1.00 88.62 97 ILE A O 1
ATOM 791 N N . LYS A 1 98 ? -20.705 -26.034 4.975 1.00 86.38 98 LYS A N 1
ATOM 792 C CA . LYS A 1 98 ? -21.618 -25.214 5.789 1.00 86.38 98 LYS A CA 1
ATOM 793 C C . LYS A 1 98 ? -23.093 -25.313 5.360 1.00 86.38 98 LYS A C 1
ATOM 795 O O . LYS A 1 98 ? -23.946 -24.703 6.001 1.00 86.38 98 LYS A O 1
ATOM 800 N N . GLY A 1 99 ? -23.412 -26.056 4.297 1.00 86.38 99 GLY A N 1
ATOM 801 C CA . GLY A 1 99 ? -24.773 -26.218 3.772 1.00 86.38 99 GLY A CA 1
ATOM 802 C C . GLY A 1 99 ? -25.293 -25.029 2.951 1.00 86.38 99 GLY A C 1
ATOM 803 O O . GLY A 1 99 ? -26.481 -24.967 2.639 1.00 86.38 99 GLY A O 1
ATOM 804 N N . GLN A 1 100 ? -24.430 -24.083 2.576 1.00 87.62 100 GLN A N 1
ATOM 805 C CA . GLN A 1 100 ? -24.775 -22.848 1.863 1.00 87.62 100 GLN A CA 1
ATOM 806 C C . GLN A 1 100 ? -24.609 -23.019 0.343 1.00 87.62 100 GLN A C 1
ATOM 808 O O . GLN A 1 100 ? -23.784 -22.395 -0.324 1.00 87.62 100 GLN A O 1
ATOM 813 N N . PHE A 1 101 ? -25.432 -23.892 -0.243 1.00 87.81 101 PHE A N 1
ATOM 814 C CA . PHE A 1 101 ? -25.333 -24.258 -1.663 1.00 87.81 101 PHE A CA 1
ATOM 815 C C . PHE A 1 101 ? -25.560 -23.088 -2.631 1.00 87.81 101 PHE A C 1
ATOM 817 O O . PHE A 1 101 ? -24.938 -23.043 -3.693 1.00 87.81 101 PHE A O 1
ATOM 824 N N . THR A 1 102 ? -26.421 -22.128 -2.278 1.00 88.31 102 THR A N 1
ATOM 825 C CA . THR A 1 102 ? -26.683 -20.942 -3.113 1.00 88.31 102 THR A CA 1
ATOM 826 C C . THR A 1 102 ? -25.426 -20.107 -3.312 1.00 88.31 102 THR A C 1
ATOM 828 O O . THR A 1 102 ? -25.160 -19.621 -4.411 1.00 88.31 102 THR A O 1
ATOM 831 N N . ASP A 1 103 ? -24.630 -19.985 -2.255 1.00 88.75 103 ASP A N 1
ATOM 832 C CA . ASP A 1 103 ? -23.477 -19.097 -2.202 1.00 88.75 103 ASP A CA 1
ATOM 833 C C . ASP A 1 103 ? -22.289 -19.780 -2.899 1.00 88.75 103 ASP A C 1
ATOM 835 O O . ASP A 1 103 ? -21.588 -19.153 -3.697 1.00 88.75 103 ASP A O 1
ATOM 839 N N . ALA A 1 104 ? -22.165 -21.107 -2.756 1.00 90.44 104 ALA A N 1
ATOM 840 C CA . ALA A 1 104 ? -21.257 -21.930 -3.553 1.00 90.44 104 ALA A CA 1
ATOM 841 C C . ALA A 1 104 ? -21.534 -21.826 -5.067 1.00 90.44 104 ALA A C 1
ATOM 843 O O . ALA A 1 104 ? -20.603 -21.626 -5.852 1.00 90.44 104 ALA A O 1
ATOM 844 N N . ILE A 1 105 ? -22.800 -21.913 -5.496 1.00 91.12 105 ILE A N 1
ATOM 845 C CA . ILE A 1 105 ? -23.178 -21.734 -6.911 1.00 91.12 105 ILE A CA 1
ATOM 846 C C . ILE A 1 105 ? -22.840 -20.312 -7.377 1.00 91.12 105 ILE A C 1
ATOM 848 O O . ILE A 1 105 ? -22.274 -20.133 -8.459 1.00 91.12 105 ILE A O 1
ATOM 852 N N . GLY A 1 106 ? -23.124 -19.304 -6.547 1.00 90.56 106 GLY A N 1
ATOM 853 C CA . GLY A 1 106 ? -22.767 -17.910 -6.813 1.00 90.56 106 GLY A CA 1
ATOM 854 C C . GLY A 1 106 ? -21.265 -17.710 -7.035 1.00 90.56 106 GLY A C 1
ATOM 855 O O . GLY A 1 106 ? -20.870 -17.015 -7.972 1.00 90.56 106 GLY A O 1
ATOM 856 N N . LEU A 1 107 ? -20.418 -18.373 -6.243 1.00 92.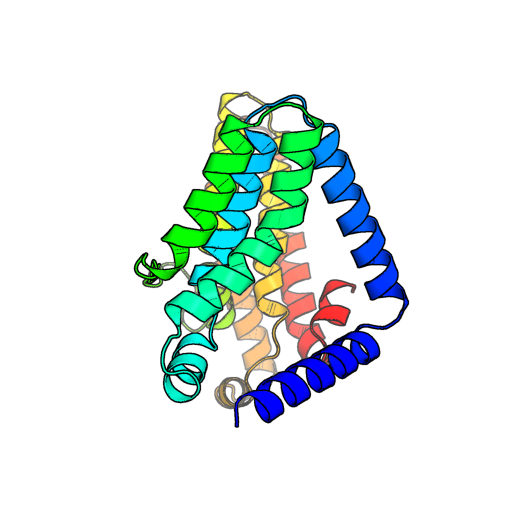00 107 LEU A N 1
ATOM 857 C CA . LEU A 1 107 ? -18.961 -18.335 -6.398 1.00 92.00 107 LEU A CA 1
ATOM 858 C C . LEU A 1 107 ? -18.488 -18.951 -7.718 1.00 92.00 107 LEU A C 1
ATOM 860 O O . LEU A 1 107 ? -17.637 -18.371 -8.396 1.00 92.00 107 LEU A O 1
ATOM 864 N N . TRP A 1 108 ? -19.060 -20.089 -8.115 1.00 90.31 108 TRP A N 1
ATOM 865 C CA . TRP A 1 108 ? -18.760 -20.721 -9.403 1.00 90.31 108 TRP A CA 1
ATOM 866 C C . TRP A 1 108 ? -19.162 -19.837 -10.584 1.00 90.31 108 TRP A C 1
ATOM 868 O O . TRP A 1 108 ? -18.373 -19.648 -11.515 1.00 90.31 108 TRP A O 1
ATOM 878 N N . LEU A 1 109 ? -20.357 -19.244 -10.524 1.00 91.12 109 LEU A N 1
ATOM 879 C CA . LEU A 1 109 ? -20.830 -18.297 -11.533 1.00 91.12 109 LEU A CA 1
ATOM 880 C C . LEU A 1 109 ? -19.923 -17.066 -11.611 1.00 91.12 109 LEU A C 1
ATOM 882 O O . LEU A 1 109 ? -19.535 -16.657 -12.706 1.00 91.12 109 LEU A O 1
ATOM 886 N N . PHE A 1 110 ? -19.523 -16.505 -10.468 1.00 91.12 110 PHE A N 1
ATOM 887 C CA . PHE A 1 110 ? -18.612 -15.365 -10.428 1.00 91.12 110 PHE A CA 1
ATOM 888 C C . PHE A 1 110 ? -17.252 -15.698 -11.054 1.00 91.12 110 PHE A C 1
ATOM 890 O O . PHE A 1 110 ? -16.770 -14.951 -11.908 1.00 91.12 110 PHE A O 1
ATOM 897 N N . ALA A 1 111 ? -16.657 -16.841 -10.699 1.00 91.00 111 ALA A N 1
ATOM 898 C CA . ALA A 1 111 ? -15.388 -17.294 -11.267 1.00 91.00 111 ALA A CA 1
ATOM 899 C C . ALA A 1 111 ? -15.461 -17.480 -12.795 1.00 91.00 111 ALA A C 1
ATOM 901 O O . ALA A 1 111 ? -14.505 -17.145 -13.499 1.00 91.00 111 ALA A O 1
ATOM 902 N N . ALA A 1 112 ? -16.598 -17.955 -13.313 1.00 90.44 112 ALA A N 1
ATOM 903 C CA . ALA A 1 112 ? -16.828 -18.132 -14.745 1.00 90.44 112 ALA A CA 1
ATOM 904 C C . ALA A 1 112 ? -17.064 -16.810 -15.499 1.00 90.44 112 ALA A C 1
ATOM 906 O O . ALA A 1 112 ? -16.638 -16.676 -16.646 1.00 90.44 112 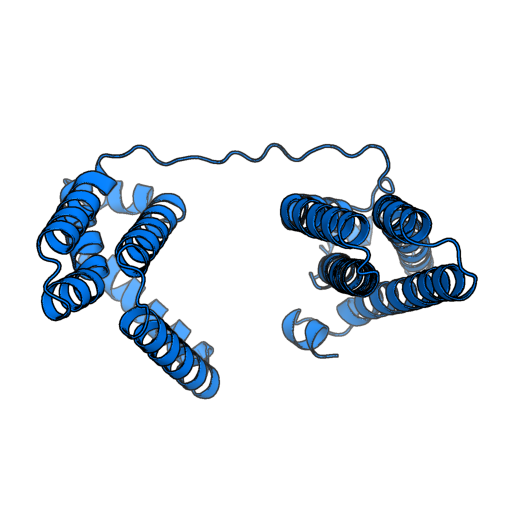ALA A O 1
ATOM 907 N N . LEU A 1 113 ? -17.712 -15.824 -14.870 1.00 90.62 113 LEU A N 1
ATOM 908 C CA . LEU A 1 113 ? -18.019 -14.523 -15.481 1.00 90.62 113 LEU A CA 1
ATOM 909 C C . LEU A 1 113 ? -16.850 -13.533 -15.416 1.00 90.62 113 LEU A C 1
ATOM 911 O O . LEU A 1 113 ? -16.707 -12.680 -16.294 1.00 90.62 113 LEU A O 1
ATOM 915 N N . LEU A 1 114 ? -15.982 -13.651 -14.412 1.00 89.50 114 LEU A N 1
ATOM 916 C CA . LEU A 1 114 ? -14.869 -12.731 -14.173 1.00 89.50 114 LEU A CA 1
ATOM 917 C C . LEU A 1 114 ? -13.923 -12.526 -15.380 1.00 89.50 114 LEU A C 1
ATOM 919 O O . LEU A 1 114 ? -13.495 -11.393 -15.598 1.00 89.50 114 LEU A O 1
ATOM 923 N N . PRO A 1 115 ? -13.582 -13.539 -16.204 1.00 87.12 115 PRO A N 1
ATOM 924 C CA . PRO A 1 115 ? -12.768 -13.358 -17.410 1.00 87.12 115 PRO A CA 1
ATOM 925 C C . PRO A 1 115 ? -13.405 -12.454 -18.470 1.00 87.12 115 PRO A C 1
ATOM 927 O O . PRO A 1 115 ? -12.673 -11.848 -19.253 1.00 87.12 115 PRO A O 1
ATOM 930 N N . CYS A 1 116 ? -14.737 -12.369 -18.495 1.00 84.56 116 CYS A N 1
ATOM 931 C CA . CYS A 1 116 ? -15.495 -11.528 -19.421 1.00 84.56 116 CYS A CA 1
ATOM 932 C C . CYS A 1 116 ? -15.563 -10.067 -18.955 1.00 84.56 116 CYS A C 1
ATOM 934 O O . CYS A 1 116 ? -15.852 -9.177 -19.755 1.00 84.56 116 CYS A O 1
ATOM 936 N N . LEU A 1 117 ? -15.279 -9.803 -17.677 1.00 84.06 117 LEU A N 1
ATOM 937 C CA . LEU A 1 117 ? -15.281 -8.455 -17.128 1.00 84.06 117 LEU A CA 1
ATOM 938 C C . LEU A 1 117 ? -14.035 -7.679 -17.570 1.00 84.06 117 LEU A C 1
ATOM 940 O O . LEU A 1 117 ? -12.912 -8.189 -17.621 1.00 84.06 117 LEU A O 1
ATOM 944 N N . LYS A 1 118 ? -14.235 -6.398 -17.891 1.00 79.50 118 LYS A N 1
ATOM 945 C CA . LYS A 1 118 ? -13.144 -5.489 -18.246 1.00 79.50 118 LYS A CA 1
ATOM 946 C C . LYS A 1 118 ? -12.316 -5.183 -16.997 1.00 79.50 118 LYS A C 1
ATOM 948 O O . LYS A 1 118 ? -12.868 -4.904 -15.936 1.00 79.50 118 LYS A O 1
ATOM 953 N N . LYS A 1 119 ? -10.984 -5.184 -17.135 1.00 75.50 119 LYS A N 1
ATOM 954 C CA . LYS A 1 119 ? -10.076 -4.786 -16.048 1.00 75.50 119 LYS A CA 1
ATOM 955 C C . LYS A 1 119 ? -10.434 -3.396 -15.531 1.00 75.50 119 LYS A C 1
ATOM 957 O O . LYS A 1 119 ? -10.495 -2.443 -16.313 1.00 75.50 119 LYS A O 1
ATOM 962 N N . ILE A 1 120 ? -10.550 -3.276 -14.214 1.00 75.31 120 ILE A N 1
ATOM 963 C CA . ILE A 1 120 ? -10.679 -1.984 -13.549 1.00 75.31 120 ILE A CA 1
ATOM 964 C C . ILE A 1 120 ? -9.269 -1.399 -13.447 1.00 75.31 120 ILE A C 1
ATOM 966 O O . ILE A 1 120 ? -8.468 -1.794 -12.600 1.00 75.31 120 ILE A O 1
ATOM 970 N N . LYS A 1 121 ? -8.932 -0.484 -14.360 1.00 65.94 121 LYS A N 1
ATOM 971 C CA . LYS A 1 121 ? -7.703 0.307 -14.258 1.00 65.94 121 LYS A CA 1
ATOM 972 C C . LYS A 1 121 ? -7.959 1.454 -13.288 1.00 65.94 121 LYS A C 1
ATOM 974 O O . LYS A 1 121 ? -8.486 2.490 -13.676 1.00 65.94 121 LYS A O 1
ATOM 979 N N . LEU A 1 122 ? -7.585 1.263 -12.027 1.00 63.03 122 LEU A N 1
ATOM 980 C CA . LEU A 1 122 ? -7.519 2.353 -11.056 1.00 63.03 122 LEU A CA 1
ATOM 981 C C . LEU A 1 122 ? -6.284 3.209 -11.369 1.00 63.03 122 LEU A C 1
ATOM 983 O O . LEU A 1 122 ? -5.231 3.079 -10.744 1.00 63.03 122 LEU A O 1
ATOM 987 N N . GLU A 1 123 ? -6.393 4.057 -12.394 1.00 57.88 123 GLU A N 1
ATOM 988 C CA . GLU A 1 123 ? -5.373 5.056 -12.705 1.00 57.88 123 GLU A CA 1
ATOM 989 C C . GLU A 1 123 ? -5.366 6.123 -11.614 1.00 57.88 123 GLU A C 1
ATOM 991 O O . GLU A 1 123 ? -6.165 7.057 -11.598 1.00 57.88 123 GLU A O 1
ATOM 996 N N . HIS A 1 124 ? -4.441 5.971 -10.673 1.00 59.03 124 HIS A N 1
ATOM 997 C CA . HIS A 1 124 ? -4.205 6.978 -9.656 1.00 59.03 124 HIS A CA 1
ATOM 998 C C . HIS A 1 124 ? -3.361 8.087 -10.266 1.00 59.03 124 HIS A C 1
ATOM 1000 O O . HIS A 1 124 ? -2.137 7.965 -10.383 1.00 59.03 124 HIS A O 1
ATOM 1006 N N . LYS A 1 125 ? -4.010 9.190 -10.650 1.00 58.53 125 LYS A N 1
ATOM 1007 C CA . LYS A 1 125 ? -3.275 10.425 -10.914 1.00 58.53 125 LYS A CA 1
ATOM 1008 C C . LYS A 1 125 ? -2.662 10.880 -9.591 1.00 58.53 125 LYS A C 1
ATOM 1010 O O . LYS A 1 125 ? -3.396 11.090 -8.627 1.00 58.53 125 LYS A O 1
ATOM 1015 N N . PRO A 1 126 ? -1.332 11.005 -9.508 1.00 57.91 126 PRO A N 1
ATOM 1016 C CA . PRO A 1 126 ? -0.709 11.427 -8.273 1.00 57.91 126 PRO A CA 1
ATOM 1017 C C . PRO A 1 126 ? -1.095 12.868 -7.963 1.00 57.91 126 PRO A C 1
ATOM 1019 O O . PRO A 1 126 ? -0.891 13.761 -8.788 1.00 57.91 126 PRO A O 1
ATOM 1022 N N . VAL A 1 127 ? -1.643 13.085 -6.771 1.00 62.59 127 VAL A N 1
ATOM 1023 C CA . VAL A 1 127 ? -1.976 14.424 -6.290 1.00 62.59 127 VAL A CA 1
ATOM 1024 C C . VAL A 1 127 ? -0.677 15.215 -6.149 1.00 62.59 127 VAL A C 1
ATOM 1026 O O . VAL A 1 127 ? 0.271 14.773 -5.495 1.00 62.59 127 VAL A O 1
ATOM 1029 N N . ARG A 1 128 ? -0.608 16.376 -6.806 1.00 63.19 128 ARG A N 1
ATOM 1030 C CA . ARG A 1 128 ? 0.505 17.312 -6.637 1.00 63.19 128 ARG A CA 1
ATOM 1031 C C . ARG A 1 128 ? 0.251 18.101 -5.364 1.00 63.19 128 ARG A C 1
ATOM 1033 O O . ARG A 1 128 ? -0.735 18.825 -5.288 1.00 63.19 128 ARG A O 1
ATOM 1040 N N . LEU A 1 129 ? 1.130 17.957 -4.382 1.00 68.00 129 LEU A N 1
ATOM 1041 C CA . LEU A 1 129 ? 0.997 18.648 -3.104 1.00 68.00 129 LEU A CA 1
ATOM 1042 C C . LEU A 1 129 ? 2.005 19.795 -3.073 1.00 68.00 129 LEU A C 1
ATOM 1044 O O . LEU A 1 129 ? 3.207 19.534 -2.998 1.00 68.00 129 LEU A O 1
ATOM 1048 N N . PRO A 1 130 ? 1.547 21.055 -3.174 1.00 68.06 130 PRO A N 1
ATOM 1049 C CA . PRO A 1 130 ? 2.436 22.208 -3.309 1.00 68.06 130 PRO A CA 1
ATOM 1050 C C . PRO A 1 130 ? 3.216 22.523 -2.026 1.00 68.06 130 PRO A C 1
ATOM 1052 O O . PRO A 1 130 ? 4.182 23.278 -2.076 1.00 68.06 130 PRO A O 1
ATOM 1055 N N . PHE A 1 131 ? 2.801 21.953 -0.893 1.00 79.56 131 PHE A N 1
ATOM 1056 C CA . PHE A 1 131 ? 3.364 22.227 0.426 1.00 79.56 131 PHE A CA 1
ATOM 1057 C C . PHE A 1 131 ? 4.564 21.342 0.796 1.00 79.56 131 PHE A C 1
ATOM 1059 O O . PHE A 1 131 ? 5.329 21.701 1.689 1.00 79.56 131 PHE A O 1
ATOM 1066 N N . LEU A 1 132 ? 4.763 20.207 0.115 1.00 79.69 132 LEU A N 1
ATOM 1067 C CA . LEU A 1 132 ? 5.925 19.346 0.357 1.00 79.69 132 LEU A CA 1
ATOM 1068 C C . LEU A 1 132 ? 7.218 20.020 -0.121 1.00 79.69 132 LEU A C 1
ATOM 1070 O O . LEU A 1 132 ? 7.225 20.792 -1.082 1.00 79.69 132 LEU A O 1
ATOM 1074 N N . TYR A 1 133 ? 8.332 19.699 0.536 1.00 76.81 133 TYR A N 1
ATOM 1075 C CA . TYR A 1 133 ? 9.632 20.287 0.242 1.00 76.81 133 TYR A CA 1
ATOM 1076 C C . TYR A 1 133 ? 10.038 20.013 -1.212 1.00 76.81 133 TYR A C 1
ATOM 1078 O O . TYR A 1 133 ? 10.111 18.859 -1.657 1.00 76.81 133 TYR A O 1
ATOM 1086 N N . LYS A 1 134 ? 10.318 21.076 -1.971 1.00 75.44 134 LYS A N 1
ATOM 1087 C CA . LYS A 1 134 ? 10.667 20.967 -3.394 1.00 75.44 134 LYS A CA 1
ATOM 1088 C C . LYS A 1 134 ? 11.971 20.180 -3.566 1.00 75.44 134 LYS A C 1
ATOM 1090 O O . LYS A 1 134 ? 12.961 20.448 -2.896 1.00 75.44 134 LYS A O 1
ATOM 1095 N N . GLY A 1 135 ? 11.963 19.204 -4.474 1.00 72.19 135 GLY A N 1
ATOM 1096 C CA . GLY A 1 135 ? 13.110 18.327 -4.747 1.00 72.19 135 GLY A CA 1
ATOM 1097 C C . GLY A 1 135 ? 13.186 17.068 -3.876 1.00 72.19 135 GLY A C 1
ATOM 1098 O O . GLY A 1 135 ? 14.029 16.215 -4.132 1.00 72.19 135 GLY A O 1
ATOM 1099 N N . SER A 1 136 ? 12.298 16.899 -2.888 1.00 79.12 136 SER A N 1
ATOM 1100 C CA . SER A 1 136 ? 12.248 15.701 -2.035 1.00 79.12 136 SER A CA 1
ATOM 1101 C C . SER A 1 136 ? 11.552 14.516 -2.723 1.00 79.12 136 SER A C 1
ATOM 1103 O O . SER A 1 136 ? 10.480 14.069 -2.320 1.00 79.12 136 SER A O 1
ATOM 1105 N N . TYR A 1 137 ? 12.142 13.996 -3.804 1.00 79.25 137 TYR A N 1
ATOM 1106 C CA . TYR A 1 137 ? 11.503 12.960 -4.633 1.00 79.25 137 TYR A CA 1
ATOM 1107 C C . TYR A 1 137 ? 11.082 11.715 -3.848 1.00 79.25 137 TYR A C 1
ATOM 1109 O O . TYR A 1 137 ? 10.052 11.121 -4.156 1.00 79.25 137 TYR A O 1
ATOM 1117 N N . GLU A 1 138 ? 11.843 11.343 -2.825 1.00 78.94 138 GLU A N 1
ATOM 1118 C CA . GLU A 1 138 ? 11.581 10.175 -1.979 1.00 78.94 138 GLU A CA 1
ATOM 1119 C C . GLU A 1 138 ? 10.322 10.356 -1.149 1.00 78.94 138 GLU A C 1
ATOM 1121 O O . GLU A 1 138 ? 9.430 9.510 -1.167 1.00 78.94 138 GLU A O 1
ATOM 1126 N N . TYR A 1 139 ? 10.211 11.510 -0.494 1.00 79.94 139 TYR A N 1
ATOM 1127 C CA . TYR A 1 139 ? 9.055 11.834 0.319 1.00 79.94 139 TYR A CA 1
ATOM 1128 C C . TYR A 1 139 ? 7.811 12.020 -0.551 1.00 79.94 139 TYR A C 1
ATOM 1130 O O . TYR A 1 139 ? 6.750 11.489 -0.238 1.00 79.94 139 TYR A O 1
ATOM 1138 N N . ILE A 1 140 ? 7.947 12.697 -1.696 1.00 81.19 140 ILE A N 1
ATOM 1139 C CA . ILE A 1 140 ? 6.859 12.855 -2.671 1.00 81.19 140 ILE A CA 1
ATOM 1140 C C . ILE A 1 140 ? 6.400 11.485 -3.189 1.00 81.19 140 ILE A C 1
ATOM 1142 O O . ILE A 1 140 ? 5.201 11.241 -3.325 1.00 81.19 140 ILE A O 1
ATOM 1146 N N . ARG A 1 141 ? 7.330 10.569 -3.479 1.00 80.88 141 ARG A N 1
ATOM 1147 C CA . ARG A 1 141 ? 7.010 9.204 -3.912 1.00 80.88 141 ARG A CA 1
ATOM 1148 C C . ARG A 1 141 ? 6.312 8.416 -2.809 1.00 80.88 141 ARG A C 1
ATOM 1150 O O . ARG A 1 141 ? 5.288 7.804 -3.100 1.00 80.88 141 ARG A O 1
ATOM 1157 N N . MET A 1 142 ? 6.843 8.441 -1.588 1.00 85.38 142 MET A N 1
ATOM 1158 C CA . MET A 1 142 ? 6.250 7.776 -0.428 1.00 85.38 142 MET A CA 1
ATOM 1159 C C . MET A 1 142 ? 4.829 8.275 -0.209 1.00 85.38 142 MET A C 1
ATOM 1161 O O . MET A 1 142 ? 3.901 7.476 -0.263 1.00 85.38 142 MET A O 1
ATOM 1165 N N . PHE A 1 143 ? 4.640 9.592 -0.117 1.00 83.38 143 PHE A N 1
ATOM 1166 C CA . PHE A 1 143 ? 3.332 10.186 0.132 1.00 83.38 143 PHE A CA 1
ATOM 1167 C C . PHE A 1 143 ? 2.326 9.834 -0.967 1.00 83.38 143 PHE A C 1
ATOM 1169 O O . PHE A 1 143 ? 1.174 9.541 -0.681 1.00 83.38 143 PHE A O 1
ATOM 1176 N N . ARG A 1 144 ? 2.748 9.777 -2.237 1.00 79.56 144 ARG A N 1
ATOM 1177 C CA . ARG A 1 144 ? 1.883 9.314 -3.337 1.00 79.56 144 ARG A CA 1
ATOM 1178 C C . ARG A 1 144 ? 1.445 7.855 -3.198 1.00 79.56 144 ARG A C 1
ATOM 1180 O O . ARG A 1 144 ? 0.365 7.515 -3.670 1.00 79.56 144 ARG A O 1
ATOM 1187 N N . GLN A 1 145 ? 2.294 6.991 -2.648 1.00 79.50 145 GLN A N 1
ATOM 1188 C CA . GLN A 1 145 ? 1.998 5.568 -2.465 1.00 79.50 145 GLN A CA 1
ATOM 1189 C C . GLN A 1 145 ? 1.134 5.329 -1.222 1.00 79.50 145 GLN A C 1
ATOM 1191 O O . GLN A 1 145 ? 0.211 4.521 -1.267 1.00 79.50 145 GLN A O 1
ATOM 1196 N N . SER A 1 146 ? 1.408 6.051 -0.136 1.00 83.31 146 SER A N 1
ATOM 1197 C CA . SER A 1 146 ? 0.751 5.903 1.164 1.00 83.31 146 SER A CA 1
ATOM 1198 C C . SER A 1 146 ? -0.357 6.930 1.421 1.00 83.31 146 SER A C 1
ATOM 1200 O O . SER A 1 146 ? -0.891 6.979 2.526 1.00 83.31 146 SER A O 1
ATOM 1202 N N . PHE A 1 147 ? -0.762 7.716 0.418 1.00 84.31 147 PHE A N 1
ATOM 1203 C CA . PHE A 1 147 ? -1.786 8.757 0.574 1.00 84.31 147 PHE A CA 1
ATOM 1204 C C . PHE A 1 147 ? -3.100 8.229 1.165 1.00 84.31 147 PHE A C 1
ATOM 1206 O O . PHE A 1 147 ? -3.710 8.867 2.017 1.00 84.31 147 PHE A O 1
ATOM 1213 N N . TRP A 1 148 ? -3.520 7.031 0.757 1.00 81.88 148 TRP A N 1
ATOM 1214 C CA . TRP A 1 148 ? -4.709 6.386 1.316 1.00 81.88 148 TRP A CA 1
ATOM 1215 C C . TRP A 1 148 ? -4.554 6.049 2.799 1.00 81.88 148 TRP A C 1
ATOM 1217 O O . TRP A 1 148 ? -5.500 6.213 3.562 1.00 81.88 148 TRP A O 1
ATOM 1227 N N . VAL A 1 149 ? -3.356 5.627 3.215 1.00 87.25 149 VAL A N 1
ATOM 1228 C CA . VAL A 1 149 ? -3.040 5.358 4.624 1.00 87.25 149 VAL A CA 1
ATOM 1229 C C . VAL A 1 149 ? -3.084 6.657 5.425 1.00 87.25 149 VAL A C 1
ATOM 1231 O O . VAL A 1 149 ? -3.632 6.667 6.519 1.00 87.25 149 VAL A O 1
ATOM 1234 N N . TYR A 1 150 ? -2.590 7.764 4.861 1.00 89.75 150 TYR A N 1
ATOM 1235 C CA . TYR A 1 150 ? -2.699 9.087 5.476 1.00 89.75 150 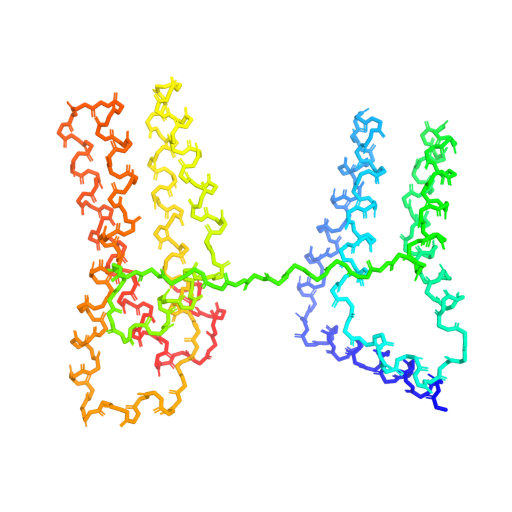TYR A CA 1
ATOM 1236 C C . TYR A 1 150 ? -4.156 9.488 5.733 1.00 89.75 150 TYR A C 1
ATOM 1238 O O . TYR A 1 150 ? -4.500 9.851 6.855 1.00 89.75 150 TYR A O 1
ATOM 1246 N N . ILE A 1 151 ? -5.023 9.373 4.716 1.00 89.19 151 ILE A N 1
ATOM 1247 C CA . ILE A 1 151 ? -6.458 9.669 4.852 1.00 89.19 151 ILE A CA 1
ATOM 1248 C C . ILE A 1 151 ? -7.097 8.763 5.907 1.00 89.19 151 ILE A C 1
ATOM 1250 O O . ILE A 1 151 ? -7.834 9.247 6.760 1.00 89.19 151 ILE A O 1
ATOM 1254 N N . LEU A 1 152 ? -6.809 7.461 5.869 1.00 91.12 152 LEU A N 1
ATOM 1255 C CA . LEU A 1 152 ? -7.369 6.491 6.807 1.00 91.12 152 LEU A CA 1
ATOM 1256 C C . LEU A 1 152 ? -6.969 6.800 8.257 1.00 91.12 152 LEU A C 1
ATOM 1258 O O . LEU A 1 152 ? -7.827 6.837 9.135 1.00 91.12 152 LEU A O 1
ATOM 1262 N N . LEU A 1 153 ? -5.681 7.057 8.505 1.00 91.50 153 LEU A N 1
ATOM 1263 C CA . LEU A 1 153 ? -5.181 7.428 9.830 1.00 91.50 153 LEU A CA 1
ATOM 1264 C C . LEU A 1 153 ? -5.788 8.748 10.303 1.00 91.50 153 LEU A C 1
ATOM 1266 O O . LEU A 1 153 ? -6.135 8.874 11.473 1.00 91.50 153 LEU A O 1
ATOM 1270 N N . PHE A 1 154 ? -5.945 9.721 9.405 1.00 91.50 154 PHE A N 1
ATOM 1271 C CA . PHE A 1 154 ? -6.583 10.990 9.736 1.00 91.50 154 PHE A CA 1
ATOM 1272 C C . PHE A 1 154 ? -8.054 10.801 10.127 1.00 91.50 154 PHE A C 1
ATOM 1274 O O . PHE A 1 154 ? -8.489 11.345 11.138 1.00 91.50 154 PHE A O 1
ATOM 1281 N N . LEU A 1 155 ? -8.804 9.968 9.398 1.00 91.31 155 LEU A N 1
ATOM 1282 C CA . LEU A 1 155 ? -10.181 9.623 9.759 1.00 91.31 155 LEU A CA 1
ATOM 1283 C C . LEU A 1 155 ? -10.250 8.951 11.136 1.00 91.31 155 LEU A C 1
ATOM 1285 O O . LEU A 1 155 ? -11.078 9.340 11.957 1.00 91.31 155 LEU A O 1
ATOM 1289 N N . PHE A 1 156 ? -9.353 8.007 11.435 1.00 89.94 156 PHE A N 1
ATOM 1290 C CA . PHE A 1 156 ? -9.292 7.395 12.765 1.00 89.94 156 PHE A CA 1
ATOM 1291 C C . PHE A 1 156 ? -8.939 8.391 13.867 1.00 89.94 156 PHE A C 1
ATOM 1293 O O . PHE A 1 156 ? -9.530 8.314 14.942 1.00 89.94 156 PHE A O 1
ATOM 1300 N N . ALA A 1 157 ? -8.051 9.350 13.602 1.00 89.75 157 ALA A N 1
ATOM 1301 C CA . ALA A 1 157 ? -7.766 10.421 14.547 1.00 89.75 157 ALA A CA 1
ATOM 1302 C C . ALA A 1 157 ? -9.018 11.286 14.801 1.00 89.75 157 ALA A C 1
ATOM 1304 O O . ALA A 1 157 ? -9.431 11.479 15.940 1.00 89.75 157 ALA A O 1
ATOM 1305 N N . THR A 1 158 ? -9.724 11.715 13.750 1.00 88.19 158 THR A N 1
ATOM 1306 C CA . THR A 1 158 ? -10.982 12.470 13.920 1.00 88.19 158 THR A CA 1
ATOM 1307 C C . THR A 1 158 ? -12.076 11.670 14.635 1.00 88.19 158 THR A C 1
ATOM 1309 O O . THR A 1 158 ? -12.828 12.216 15.437 1.00 88.19 158 THR A O 1
ATOM 1312 N N . ALA A 1 159 ? -12.157 10.357 14.413 1.00 86.69 159 ALA A N 1
ATOM 1313 C CA . ALA A 1 159 ? -13.068 9.502 15.167 1.00 86.69 159 ALA A CA 1
ATOM 1314 C C . ALA A 1 159 ? -12.647 9.422 16.644 1.00 86.69 159 ALA A C 1
ATOM 1316 O O . ALA A 1 159 ? -13.486 9.531 17.536 1.00 86.69 159 ALA A O 1
ATOM 1317 N N . GLY A 1 160 ? -11.343 9.303 16.911 1.00 86.19 160 GLY A N 1
ATOM 1318 C CA . GLY A 1 160 ? -10.769 9.336 18.253 1.00 86.19 160 GLY A CA 1
ATOM 1319 C C . GLY A 1 160 ? -11.108 10.618 19.009 1.00 86.19 160 GLY A C 1
ATOM 1320 O O . GLY A 1 160 ? -11.506 10.540 20.170 1.00 86.19 160 GLY A O 1
ATOM 1321 N N . THR A 1 161 ? -11.040 11.782 18.353 1.00 86.62 161 THR A N 1
ATOM 1322 C CA . THR A 1 161 ? -11.444 13.058 18.965 1.00 86.62 161 THR A CA 1
ATOM 1323 C C . THR A 1 161 ? -12.935 13.105 19.265 1.00 86.62 161 THR A C 1
ATOM 1325 O O . THR A 1 161 ? -13.313 13.489 20.366 1.00 86.62 161 THR A O 1
ATOM 1328 N N . VAL A 1 162 ? -13.786 12.684 18.321 1.00 87.06 162 VAL A N 1
ATOM 1329 C CA . VAL A 1 162 ? -15.251 12.689 18.497 1.00 87.06 162 VAL A CA 1
ATOM 1330 C C . VAL A 1 162 ? -15.682 11.764 19.639 1.00 87.06 162 VAL A C 1
ATOM 1332 O O . VAL A 1 162 ? -16.591 12.099 20.392 1.00 87.06 162 VAL A O 1
ATOM 1335 N N . HIS A 1 163 ? -15.007 10.627 19.810 1.00 85.31 163 HIS A N 1
ATOM 1336 C CA . HIS A 1 163 ? -15.270 9.681 20.897 1.00 85.31 163 HIS A CA 1
ATOM 1337 C C . HIS A 1 163 ? -14.519 9.998 22.204 1.00 85.31 163 HIS A C 1
ATOM 1339 O O . HIS A 1 163 ? -14.608 9.221 23.153 1.00 85.31 163 HIS A O 1
ATOM 1345 N N . GLY A 1 164 ? -13.762 11.100 22.269 1.00 82.81 164 GLY A N 1
ATOM 1346 C CA . GLY A 1 164 ? -13.013 11.504 23.465 1.00 82.81 164 GLY A CA 1
ATOM 1347 C C . GLY A 1 164 ? -11.841 10.585 23.833 1.00 82.81 164 GLY A C 1
ATOM 1348 O O . GLY A 1 164 ? -11.347 10.632 24.957 1.00 82.81 164 GLY A O 1
ATOM 1349 N N . ASN A 1 165 ? -11.373 9.734 22.914 1.00 86.44 165 ASN A N 1
ATOM 1350 C CA . ASN A 1 165 ? -10.272 8.805 23.162 1.00 86.44 165 ASN A CA 1
ATOM 1351 C C . ASN A 1 165 ? -8.965 9.298 22.524 1.00 86.44 165 ASN A C 1
ATOM 1353 O O . ASN A 1 165 ? -8.600 8.925 21.406 1.00 86.44 165 ASN A O 1
ATOM 1357 N N . ILE A 1 166 ? -8.213 10.089 23.291 1.00 84.69 166 ILE A N 1
ATOM 1358 C CA . ILE A 1 166 ? -6.941 10.708 22.877 1.00 84.69 166 ILE A CA 1
ATOM 1359 C C . ILE A 1 166 ? -5.879 9.660 22.506 1.00 84.69 166 ILE A C 1
ATOM 1361 O O . ILE A 1 166 ? -5.025 9.900 21.650 1.00 84.69 166 ILE A O 1
ATOM 1365 N N . LYS A 1 167 ? -5.935 8.456 23.096 1.00 87.56 167 LYS A N 1
ATOM 1366 C CA . LYS A 1 167 ? -4.956 7.391 22.816 1.00 87.56 167 LYS A CA 1
ATOM 1367 C C . LYS A 1 167 ? -4.966 6.993 21.339 1.00 87.56 167 LYS A C 1
ATOM 1369 O O . LYS A 1 167 ? -3.908 6.708 20.787 1.00 87.56 167 LYS A O 1
ATOM 1374 N N . ILE A 1 168 ? -6.132 7.033 20.690 1.00 87.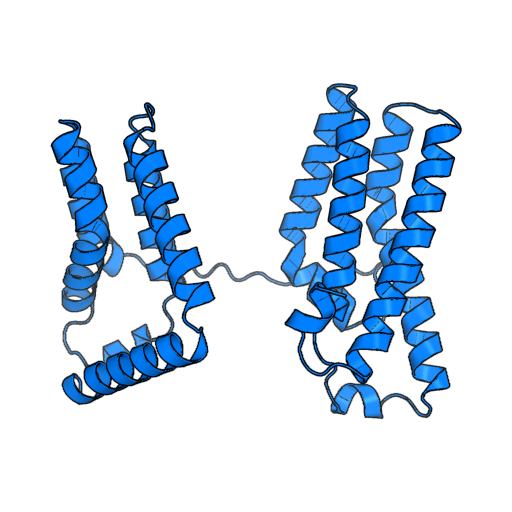38 168 ILE A N 1
ATOM 1375 C CA . ILE A 1 168 ? -6.269 6.729 19.260 1.00 87.38 168 ILE A CA 1
ATOM 1376 C C . ILE A 1 168 ? -5.484 7.746 18.423 1.00 87.38 168 ILE A C 1
ATOM 1378 O O . ILE A 1 168 ? -4.765 7.345 17.508 1.00 87.38 168 ILE A O 1
ATOM 1382 N N . ASN A 1 169 ? -5.521 9.034 18.782 1.00 87.50 169 ASN A N 1
ATOM 1383 C CA . ASN A 1 169 ? -4.750 10.079 18.097 1.00 87.50 169 ASN A CA 1
ATOM 1384 C C . ASN A 1 169 ? -3.247 9.848 18.223 1.00 87.50 169 ASN A C 1
ATOM 1386 O O . ASN A 1 169 ? -2.532 9.913 17.223 1.00 87.50 169 ASN A O 1
ATOM 1390 N N . LYS A 1 170 ? -2.774 9.527 19.433 1.00 88.94 170 LYS A N 1
ATOM 1391 C CA . LYS A 1 170 ? -1.356 9.234 19.692 1.00 88.94 170 LYS A CA 1
ATOM 1392 C C . LYS A 1 170 ? -0.871 8.052 18.857 1.00 88.94 170 LYS A C 1
ATOM 1394 O O . LYS A 1 170 ? 0.175 8.141 18.219 1.00 88.94 170 LYS A O 1
ATOM 1399 N N . VAL A 1 171 ? -1.658 6.976 18.802 1.00 90.12 171 VAL A N 1
ATOM 1400 C CA . VAL A 1 171 ? -1.356 5.801 17.972 1.00 90.12 171 VAL A CA 1
ATOM 1401 C C . VAL A 1 171 ? -1.338 6.166 16.486 1.00 90.12 171 VAL A C 1
ATOM 1403 O O . VAL A 1 171 ? -0.406 5.781 15.786 1.00 90.12 171 VAL A O 1
ATOM 1406 N N . CYS A 1 172 ? -2.309 6.946 16.002 1.00 91.00 172 CYS A N 1
ATOM 1407 C CA . CYS A 1 172 ? -2.345 7.381 14.603 1.00 91.00 172 CYS A CA 1
ATOM 1408 C C . CYS A 1 172 ? -1.126 8.238 14.231 1.00 91.00 172 CYS A C 1
ATOM 1410 O O . CYS A 1 172 ? -0.553 8.038 13.161 1.00 91.00 172 CYS A O 1
ATOM 1412 N N . LEU A 1 173 ? -0.687 9.129 15.126 1.00 89.94 173 LEU A N 1
ATOM 1413 C CA . LEU A 1 173 ? 0.545 9.909 14.978 1.00 89.94 173 LEU A CA 1
ATOM 1414 C C . LEU A 1 173 ? 1.774 9.002 14.889 1.00 89.94 173 LEU A C 1
ATOM 1416 O O . LEU A 1 173 ? 2.525 9.098 13.924 1.00 89.94 173 LEU A O 1
ATOM 1420 N N . ILE A 1 174 ? 1.945 8.072 15.832 1.00 90.25 174 ILE A N 1
ATOM 1421 C CA . ILE A 1 174 ? 3.076 7.129 15.839 1.00 90.25 174 ILE A CA 1
ATOM 1422 C C . ILE A 1 174 ? 3.110 6.302 14.547 1.00 90.25 174 ILE A C 1
ATOM 1424 O O . ILE A 1 174 ? 4.152 6.215 13.894 1.00 90.25 174 ILE A O 1
ATOM 1428 N N . LEU A 1 175 ? 1.968 5.739 14.141 1.00 90.38 175 LEU A N 1
ATOM 1429 C CA . LEU A 1 175 ? 1.851 4.971 12.901 1.00 90.38 175 LEU A CA 1
ATOM 1430 C C . LEU A 1 175 ? 2.189 5.822 11.677 1.00 90.38 175 LEU A C 1
ATOM 1432 O O . LEU A 1 175 ? 2.887 5.353 10.778 1.00 90.38 175 LEU A O 1
ATOM 1436 N N . TRP A 1 176 ? 1.741 7.077 11.645 1.00 92.06 176 TRP A N 1
ATOM 1437 C CA . TRP A 1 176 ? 2.076 7.984 10.558 1.00 92.06 176 TRP A CA 1
ATOM 1438 C C . TRP A 1 176 ? 3.580 8.268 10.500 1.00 92.06 176 TRP A C 1
ATOM 1440 O O . TRP A 1 176 ? 4.161 8.200 9.420 1.00 92.06 176 TRP A O 1
ATOM 1450 N N . GLY A 1 177 ? 4.239 8.485 11.640 1.00 88.31 177 GLY A N 1
ATOM 1451 C CA . GLY A 1 177 ? 5.694 8.649 11.721 1.00 88.31 177 GLY A CA 1
ATOM 1452 C C . GLY A 1 177 ? 6.471 7.469 11.129 1.00 88.31 177 GLY A C 1
ATOM 1453 O O . GLY A 1 177 ? 7.408 7.668 10.354 1.00 88.31 177 GLY A O 1
ATOM 1454 N N . LEU A 1 178 ? 6.036 6.238 11.411 1.00 87.50 178 LEU A N 1
ATOM 1455 C CA . LEU A 1 178 ? 6.624 5.023 10.831 1.00 87.50 178 LEU A CA 1
ATOM 1456 C C . LEU A 1 178 ? 6.401 4.940 9.315 1.00 87.50 178 LEU A C 1
ATOM 1458 O O . LEU A 1 178 ? 7.326 4.640 8.556 1.00 87.50 178 LEU A O 1
ATOM 1462 N N . VAL A 1 179 ? 5.189 5.256 8.850 1.00 88.19 179 VAL A N 1
ATOM 1463 C CA . VAL A 1 179 ? 4.876 5.308 7.413 1.00 88.19 179 VAL A CA 1
ATOM 1464 C C . VAL A 1 179 ? 5.738 6.357 6.711 1.00 88.19 179 VAL A C 1
ATOM 1466 O O . VAL A 1 179 ? 6.240 6.096 5.618 1.00 88.19 179 VAL A O 1
ATOM 1469 N N . GLN A 1 180 ? 5.985 7.510 7.333 1.00 86.62 180 GLN A N 1
ATOM 1470 C CA . GLN A 1 180 ? 6.861 8.528 6.762 1.00 86.62 180 GLN A CA 1
ATOM 1471 C C . GLN A 1 180 ? 8.306 8.049 6.623 1.00 86.62 180 GLN A C 1
ATOM 1473 O O . GLN A 1 180 ? 8.918 8.221 5.564 1.00 86.62 180 GLN A O 1
ATOM 1478 N N . ALA A 1 181 ? 8.841 7.423 7.671 1.00 84.38 181 ALA A N 1
ATOM 1479 C CA . ALA A 1 181 ? 10.194 6.881 7.670 1.00 84.38 181 ALA A CA 1
ATOM 1480 C C . ALA A 1 181 ? 10.380 5.787 6.606 1.00 84.38 181 ALA A C 1
ATOM 1482 O O . ALA A 1 181 ? 11.442 5.702 5.988 1.00 84.38 181 ALA A O 1
ATOM 1483 N N . SER A 1 182 ? 9.322 5.025 6.297 1.00 82.81 182 SER A N 1
ATOM 1484 C CA . SER A 1 182 ? 9.361 3.987 5.260 1.00 82.81 182 SER A CA 1
ATOM 1485 C C . SER A 1 182 ? 9.745 4.509 3.868 1.00 82.81 182 SER A C 1
ATOM 1487 O O . SER A 1 182 ? 10.311 3.771 3.060 1.00 82.81 182 SER A O 1
ATOM 1489 N N . GLY A 1 183 ? 9.512 5.798 3.592 1.00 79.25 183 GLY A N 1
ATOM 1490 C CA . GLY A 1 183 ? 9.920 6.438 2.340 1.00 79.25 183 GLY A CA 1
ATOM 1491 C C . GLY A 1 183 ? 11.429 6.453 2.114 1.00 79.25 183 GLY A C 1
ATOM 1492 O O . GLY A 1 183 ? 11.872 6.477 0.967 1.00 79.25 183 GLY A O 1
ATOM 1493 N N . TYR A 1 184 ? 12.207 6.383 3.194 1.00 80.69 184 TYR A N 1
ATOM 1494 C CA . TYR A 1 184 ? 13.666 6.403 3.166 1.00 80.69 184 TYR A CA 1
ATOM 1495 C C . TYR A 1 184 ? 14.291 5.001 3.193 1.00 80.69 184 TYR A C 1
ATOM 1497 O O . TYR A 1 184 ? 15.500 4.887 3.023 1.00 80.69 184 TYR A O 1
ATOM 1505 N N . LEU A 1 185 ? 13.494 3.931 3.322 1.00 76.69 185 LEU A N 1
ATOM 1506 C CA . LEU A 1 185 ? 13.984 2.543 3.272 1.00 76.69 185 LEU A CA 1
ATOM 1507 C C . LEU A 1 185 ? 14.438 2.116 1.870 1.00 76.69 185 LEU A C 1
ATOM 1509 O O . LEU A 1 185 ? 15.152 1.127 1.718 1.00 76.69 185 LEU A O 1
ATOM 1513 N N . GLN A 1 186 ? 13.995 2.821 0.827 1.00 73.25 186 GLN A N 1
ATOM 1514 C CA . GLN A 1 186 ? 14.383 2.511 -0.544 1.00 73.25 186 GLN A CA 1
ATOM 1515 C C . GLN A 1 186 ? 15.787 3.037 -0.840 1.00 73.25 186 GLN A C 1
ATOM 1517 O O . GLN A 1 186 ? 16.165 4.135 -0.427 1.00 73.25 186 GLN A O 1
ATOM 1522 N N . THR A 1 187 ? 16.549 2.250 -1.598 1.00 69.38 187 THR A N 1
ATOM 1523 C CA . THR A 1 187 ? 17.867 2.656 -2.077 1.00 69.38 187 THR A CA 1
ATOM 1524 C C . THR A 1 187 ? 17.742 3.858 -3.011 1.00 69.38 187 THR A C 1
ATOM 1526 O O . THR A 1 187 ? 16.856 3.919 -3.870 1.00 69.38 187 THR A O 1
ATOM 1529 N N . MET A 1 188 ? 18.626 4.839 -2.821 1.00 72.44 188 MET A N 1
ATOM 1530 C CA . MET A 1 188 ? 18.678 6.017 -3.682 1.00 72.44 188 MET A CA 1
ATOM 1531 C C . MET A 1 188 ? 19.188 5.655 -5.076 1.00 72.44 188 MET A C 1
ATOM 1533 O O . MET A 1 188 ? 20.119 4.867 -5.223 1.00 72.44 188 MET A O 1
ATOM 1537 N N . ASP A 1 189 ? 18.606 6.283 -6.100 1.00 75.94 189 ASP A N 1
ATOM 1538 C CA . ASP A 1 189 ? 19.141 6.204 -7.458 1.00 75.94 189 ASP A CA 1
ATOM 1539 C C . ASP A 1 189 ? 20.478 6.958 -7.524 1.00 75.94 189 ASP A C 1
ATOM 1541 O O . ASP A 1 189 ? 20.573 8.126 -7.134 1.00 75.94 189 ASP A O 1
ATOM 1545 N N . ASN A 1 190 ? 21.508 6.311 -8.066 1.00 77.88 190 ASN A N 1
ATOM 1546 C CA . ASN A 1 190 ? 22.832 6.900 -8.249 1.00 77.88 190 ASN A CA 1
ATOM 1547 C C . ASN A 1 190 ? 22.776 8.200 -9.064 1.00 77.88 190 ASN A C 1
ATOM 1549 O O . ASN A 1 190 ? 23.544 9.123 -8.803 1.00 77.88 190 ASN A O 1
ATOM 1553 N N . ARG A 1 191 ? 21.832 8.321 -10.007 1.00 79.25 191 ARG A N 1
ATOM 1554 C CA . ARG A 1 191 ? 21.641 9.549 -10.800 1.00 79.25 191 ARG A CA 1
ATOM 1555 C C . ARG A 1 191 ? 21.223 10.739 -9.942 1.00 79.25 191 ARG A C 1
ATOM 1557 O O . ARG A 1 191 ? 21.603 11.867 -10.232 1.00 79.25 191 ARG A O 1
ATOM 1564 N N . TYR A 1 192 ? 20.463 10.490 -8.878 1.00 79.25 192 TYR A N 1
ATOM 1565 C CA . TYR A 1 192 ? 20.034 11.528 -7.950 1.00 79.25 192 TYR A CA 1
ATOM 1566 C C . TYR A 1 192 ? 21.199 12.039 -7.094 1.00 79.25 192 TYR A C 1
ATOM 1568 O O . TYR A 1 192 ? 21.312 13.239 -6.860 1.00 79.25 192 TYR A O 1
ATOM 1576 N N . LEU A 1 193 ? 22.107 11.149 -6.681 1.00 79.88 193 LEU A N 1
ATOM 1577 C CA . LEU A 1 193 ? 23.285 11.522 -5.892 1.00 79.88 193 LEU A CA 1
ATOM 1578 C C . LEU A 1 193 ? 24.225 12.466 -6.653 1.00 79.88 193 LEU A C 1
ATOM 1580 O O . LEU A 1 193 ? 24.787 13.375 -6.048 1.00 79.88 193 LEU A O 1
ATOM 1584 N N . LEU A 1 194 ? 24.323 12.314 -7.978 1.00 83.12 194 LEU A N 1
ATOM 1585 C CA . LEU A 1 194 ? 25.150 13.170 -8.837 1.00 83.12 194 LEU A CA 1
ATOM 1586 C C . LEU A 1 194 ? 24.681 14.634 -8.891 1.00 83.12 194 LEU A C 1
ATOM 1588 O O . LEU A 1 194 ? 25.459 15.504 -9.273 1.00 83.12 194 LEU A O 1
ATOM 1592 N N . HIS A 1 195 ? 23.441 14.937 -8.487 1.00 83.81 195 HIS A N 1
ATOM 1593 C CA . HIS A 1 195 ? 22.975 16.323 -8.374 1.00 83.81 195 HIS A CA 1
ATOM 1594 C C . HIS A 1 195 ? 23.595 17.076 -7.190 1.00 83.81 195 HIS A C 1
ATOM 1596 O O . HIS A 1 195 ? 23.530 18.307 -7.150 1.00 83.81 195 HIS A O 1
ATOM 1602 N N . PHE A 1 196 ? 24.189 16.372 -6.223 1.00 85.19 196 PHE A N 1
ATOM 1603 C CA . PHE A 1 196 ? 24.796 16.985 -5.048 1.00 85.19 196 PHE A CA 1
ATOM 1604 C C . PHE A 1 196 ? 26.307 17.080 -5.215 1.00 85.19 196 PHE A C 1
ATOM 1606 O O . PHE A 1 196 ? 26.989 16.086 -5.437 1.00 85.19 196 PHE A O 1
ATOM 1613 N N . LYS A 1 197 ? 26.840 18.293 -5.041 1.00 84.44 197 LYS A N 1
ATOM 1614 C CA . LYS A 1 197 ? 28.279 18.560 -5.164 1.00 84.44 197 LYS A CA 1
ATOM 1615 C C . LYS A 1 197 ? 29.096 17.809 -4.109 1.00 84.44 197 LYS A C 1
ATOM 1617 O O . LYS A 1 197 ? 30.149 17.280 -4.427 1.00 84.44 197 LYS A O 1
ATOM 1622 N N . ASN A 1 198 ? 28.607 17.778 -2.865 1.00 87.25 198 ASN A N 1
ATOM 1623 C CA . ASN A 1 198 ? 29.301 17.195 -1.713 1.00 87.25 198 ASN A CA 1
ATOM 1624 C C . ASN A 1 198 ? 28.337 16.401 -0.814 1.00 87.25 198 ASN A C 1
ATOM 1626 O O . ASN A 1 198 ? 27.164 16.761 -0.675 1.00 87.25 198 ASN A O 1
ATOM 1630 N N . PHE A 1 199 ? 28.854 15.426 -0.061 1.00 83.06 199 PHE A N 1
ATOM 1631 C CA . PHE A 1 199 ? 28.072 14.693 0.947 1.00 83.06 199 PHE A CA 1
ATOM 1632 C C . PHE A 1 199 ? 27.426 15.619 1.994 1.00 83.06 199 PHE A C 1
ATOM 1634 O O . PHE A 1 199 ? 26.250 15.485 2.317 1.00 83.06 199 PHE A O 1
ATOM 1641 N N . LYS A 1 200 ? 28.145 16.662 2.436 1.00 86.38 200 LYS A N 1
ATOM 1642 C CA . LYS A 1 200 ? 27.605 17.681 3.355 1.00 86.38 200 LYS A CA 1
ATOM 1643 C C . LYS A 1 200 ? 26.352 18.373 2.800 1.00 86.38 200 LYS A C 1
ATOM 1645 O O . LYS A 1 200 ? 25.424 18.655 3.554 1.00 86.38 200 LYS A O 1
ATOM 1650 N N . THR A 1 201 ? 26.311 18.636 1.490 1.00 86.88 201 THR A N 1
ATOM 1651 C CA . THR A 1 201 ? 25.139 19.254 0.846 1.00 86.88 201 THR A CA 1
ATOM 1652 C C . THR A 1 201 ? 23.955 18.294 0.765 1.00 86.88 201 THR A C 1
ATOM 1654 O O . THR A 1 201 ? 22.824 18.730 0.962 1.00 86.88 201 THR A O 1
ATOM 1657 N N . LEU A 1 202 ? 24.215 16.996 0.574 1.00 85.75 202 LEU A N 1
ATOM 1658 C CA . LEU A 1 202 ? 23.195 15.949 0.620 1.00 85.75 202 LEU A CA 1
ATOM 1659 C C . LEU A 1 202 ? 22.590 15.827 2.025 1.00 85.75 202 LEU A C 1
ATOM 1661 O O . LEU A 1 202 ? 21.372 15.912 2.155 1.00 85.75 202 LEU A O 1
ATOM 1665 N N . CYS A 1 203 ? 23.412 15.707 3.074 1.00 85.06 203 CYS A N 1
ATOM 1666 C CA . CYS A 1 203 ? 22.917 15.614 4.453 1.00 85.06 203 CYS A CA 1
ATOM 1667 C C . CYS A 1 203 ? 22.097 16.840 4.858 1.00 85.06 203 CYS A C 1
ATOM 1669 O O . CYS A 1 203 ? 21.032 16.705 5.452 1.00 85.06 203 CYS A O 1
ATOM 1671 N N . LEU A 1 204 ? 22.563 18.046 4.521 1.00 87.62 204 LEU A N 1
ATOM 1672 C CA . LEU A 1 204 ? 21.859 19.279 4.875 1.00 87.62 204 LEU A CA 1
ATOM 1673 C C . LEU A 1 204 ? 20.530 19.410 4.120 1.00 87.62 204 LEU A C 1
ATOM 1675 O O . LEU A 1 204 ? 19.538 19.865 4.690 1.00 87.62 204 LEU A O 1
ATOM 1679 N N . PHE A 1 205 ? 20.495 18.981 2.856 1.00 88.44 205 PHE A N 1
ATOM 1680 C CA . PHE A 1 205 ? 19.258 18.888 2.089 1.00 88.44 205 PHE A CA 1
ATOM 1681 C C . PHE A 1 205 ? 18.294 17.863 2.697 1.00 88.44 205 PHE A C 1
ATOM 1683 O O . PHE A 1 205 ? 17.131 18.191 2.921 1.00 88.44 205 PHE A O 1
ATOM 1690 N N . GLN A 1 206 ? 18.771 16.652 3.006 1.00 85.88 206 GLN A N 1
ATOM 1691 C CA . GLN A 1 206 ? 17.965 15.597 3.624 1.00 85.88 206 GLN A CA 1
ATOM 1692 C C . GLN A 1 206 ? 17.394 16.057 4.967 1.00 85.88 206 GLN A C 1
ATOM 1694 O O . GLN A 1 206 ? 16.193 15.935 5.172 1.00 85.88 206 GLN A O 1
ATOM 1699 N N . LEU A 1 207 ? 18.206 16.677 5.828 1.00 87.81 207 LEU A N 1
ATOM 1700 C CA . LEU A 1 207 ? 17.768 17.219 7.115 1.00 87.81 207 LEU A CA 1
ATOM 1701 C C . LEU A 1 207 ? 16.632 18.236 6.945 1.00 87.81 207 LEU A C 1
ATOM 1703 O O . LEU A 1 207 ? 15.578 18.097 7.562 1.00 87.81 207 LEU A O 1
ATOM 1707 N N . LYS A 1 208 ? 16.826 19.243 6.080 1.00 89.94 208 LYS A N 1
ATOM 1708 C CA . LYS A 1 208 ? 15.818 20.284 5.822 1.00 89.94 208 LYS A CA 1
ATOM 1709 C C . LYS A 1 208 ? 14.539 19.701 5.228 1.00 89.94 208 LYS A C 1
ATOM 1711 O O . LYS A 1 208 ? 13.447 20.060 5.655 1.00 89.94 208 LYS A O 1
ATOM 1716 N N . SER A 1 209 ? 14.686 18.799 4.263 1.00 89.06 209 SER A N 1
ATOM 1717 C CA . SER A 1 209 ? 13.576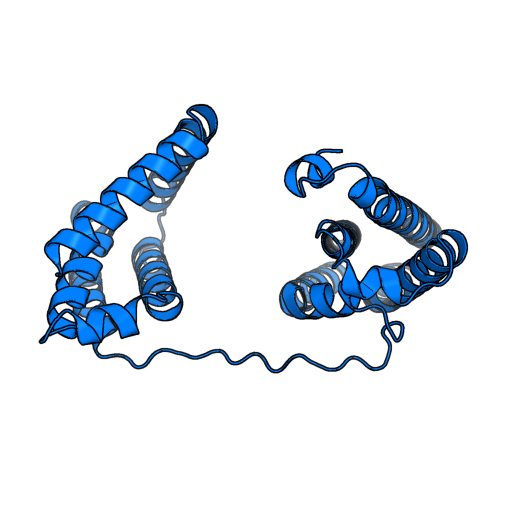 18.125 3.597 1.00 89.06 209 SER A CA 1
ATOM 1718 C C . SER A 1 209 ? 12.768 17.266 4.571 1.00 89.06 209 SER A C 1
ATOM 1720 O O . SER A 1 209 ? 11.545 17.376 4.605 1.00 89.06 209 SER A O 1
ATOM 1722 N N . ILE A 1 210 ? 13.435 16.427 5.371 1.00 89.44 210 ILE A N 1
ATOM 1723 C CA . ILE A 1 210 ? 12.799 15.568 6.378 1.00 89.44 210 ILE A CA 1
ATOM 1724 C C . ILE A 1 210 ? 12.066 16.435 7.396 1.00 89.44 210 ILE A C 1
ATOM 1726 O O . ILE A 1 210 ? 10.866 16.254 7.567 1.00 89.44 210 ILE A O 1
ATOM 1730 N N . ALA A 1 211 ? 12.744 17.415 8.000 1.00 90.12 211 ALA A N 1
ATOM 1731 C CA . ALA A 1 211 ? 12.146 18.285 9.009 1.00 90.12 211 ALA A CA 1
ATOM 1732 C C . ALA A 1 211 ? 10.884 18.989 8.484 1.00 90.12 211 ALA A C 1
ATOM 1734 O O . ALA A 1 211 ? 9.823 18.910 9.097 1.00 90.12 211 ALA A O 1
ATOM 1735 N N . TRP A 1 212 ? 10.971 19.605 7.301 1.00 90.69 212 TRP A N 1
ATOM 1736 C CA . TRP A 1 212 ? 9.842 20.302 6.684 1.00 90.69 212 TRP A CA 1
ATOM 1737 C C . TRP A 1 212 ? 8.659 19.371 6.402 1.00 90.69 212 TRP A C 1
ATOM 1739 O O . TRP A 1 212 ? 7.514 19.678 6.733 1.00 90.69 212 TRP A O 1
ATOM 1749 N N . ASN A 1 213 ? 8.930 18.213 5.804 1.00 89.75 213 ASN A N 1
ATOM 1750 C CA . ASN A 1 213 ? 7.891 17.280 5.391 1.00 89.75 213 ASN A CA 1
ATOM 1751 C C . ASN A 1 213 ? 7.220 16.576 6.583 1.00 89.75 213 ASN A C 1
ATOM 1753 O O . ASN A 1 213 ? 5.993 16.449 6.599 1.00 89.75 213 ASN A O 1
ATOM 1757 N N . VAL A 1 214 ? 8.002 16.158 7.585 1.00 89.19 214 VAL A N 1
ATOM 1758 C CA . VAL A 1 214 ? 7.496 15.569 8.839 1.00 89.19 214 VAL A CA 1
ATOM 1759 C C . VAL A 1 214 ? 6.619 16.577 9.571 1.00 89.19 214 VAL A C 1
ATOM 1761 O O . VAL A 1 214 ? 5.529 16.235 10.031 1.00 89.19 214 VAL A O 1
ATOM 1764 N N . PHE A 1 215 ? 7.049 17.839 9.621 1.00 89.56 215 PHE A N 1
ATOM 1765 C CA . PHE A 1 215 ? 6.290 18.898 10.268 1.00 89.56 215 PHE A CA 1
ATOM 1766 C C . PHE A 1 215 ? 4.950 19.127 9.565 1.00 89.56 215 PHE A C 1
ATOM 1768 O O . PHE A 1 215 ? 3.900 18.949 10.171 1.00 89.56 215 PHE A O 1
ATOM 1775 N N . ILE A 1 216 ? 4.954 19.420 8.262 1.00 89.19 216 ILE A N 1
ATOM 1776 C CA . ILE A 1 216 ? 3.720 19.778 7.545 1.00 89.19 216 ILE A CA 1
ATOM 1777 C C . ILE A 1 216 ? 2.672 18.671 7.585 1.00 89.19 216 ILE A C 1
ATOM 1779 O O . ILE A 1 216 ? 1.487 18.938 7.766 1.00 89.19 216 ILE A O 1
ATOM 1783 N N . THR A 1 217 ? 3.093 17.423 7.417 1.00 88.81 217 THR A N 1
ATOM 1784 C CA . THR A 1 217 ? 2.162 16.290 7.389 1.00 88.81 217 THR A CA 1
ATOM 1785 C C . THR A 1 217 ? 1.727 15.832 8.778 1.00 88.81 217 THR A C 1
ATOM 1787 O O . THR A 1 217 ? 0.810 15.023 8.876 1.00 88.81 217 THR A O 1
ATOM 1790 N N . SER A 1 218 ? 2.353 16.316 9.853 1.00 89.25 218 SER A N 1
ATOM 1791 C CA . SER A 1 218 ? 1.905 16.056 11.225 1.00 89.25 218 SER A CA 1
ATOM 1792 C C . SER A 1 218 ? 0.965 17.143 11.764 1.00 89.25 218 SER A C 1
ATOM 1794 O O . SER A 1 218 ? 0.228 16.861 12.706 1.00 89.25 218 SER A O 1
ATOM 1796 N N . ILE A 1 219 ? 0.896 18.326 11.129 1.00 89.50 219 ILE A N 1
ATOM 1797 C CA . ILE A 1 219 ? -0.009 19.428 11.519 1.00 89.50 219 ILE A CA 1
ATOM 1798 C C . ILE A 1 219 ? -1.482 18.990 11.610 1.00 89.50 219 ILE A C 1
ATOM 1800 O O . ILE A 1 219 ? -2.122 19.288 12.614 1.00 89.50 219 ILE A O 1
ATOM 1804 N N . PRO A 1 220 ? -2.075 18.277 10.631 1.00 89.69 220 PRO A N 1
ATOM 1805 C CA . PRO A 1 220 ? -3.491 17.920 10.742 1.00 89.69 220 PRO A CA 1
ATOM 1806 C C . PRO A 1 220 ? -3.779 17.005 11.936 1.00 89.69 220 PRO A C 1
ATOM 1808 O O . PRO A 1 220 ? -4.811 17.150 12.583 1.00 89.69 220 PRO A O 1
ATOM 1811 N N . PHE A 1 221 ? -2.840 16.121 12.280 1.00 88.38 221 PHE A N 1
ATOM 1812 C CA . PHE A 1 221 ? -2.959 15.270 13.461 1.00 88.38 221 PHE A CA 1
ATOM 1813 C C . PHE A 1 221 ? -2.756 16.047 14.766 1.00 88.38 221 PHE A C 1
ATOM 1815 O O . PHE A 1 221 ? -3.461 15.796 15.744 1.00 88.38 221 PHE A O 1
ATOM 1822 N N . SER A 1 222 ? -1.836 17.015 14.796 1.00 85.31 222 SER A N 1
ATOM 1823 C CA . SER A 1 222 ? -1.652 17.859 15.979 1.00 85.31 222 SER A CA 1
ATOM 1824 C C . SER A 1 222 ? -2.879 18.725 16.246 1.00 85.31 222 SER A C 1
ATOM 1826 O O . SER A 1 222 ? -3.299 18.838 17.392 1.00 85.31 222 SER A O 1
ATOM 1828 N N . LEU A 1 223 ? -3.528 19.238 15.197 1.00 88.00 223 LEU A N 1
ATOM 1829 C CA . LEU A 1 223 ? -4.795 19.958 15.319 1.00 88.00 223 LEU A CA 1
ATOM 1830 C C . LEU A 1 223 ? -5.897 19.075 15.910 1.00 88.00 223 LEU A C 1
ATOM 1832 O O . LEU A 1 223 ? -6.606 19.529 16.803 1.00 88.00 223 LEU A O 1
ATOM 1836 N N . THR A 1 224 ? -6.017 17.812 15.481 1.00 86.81 224 THR A N 1
ATOM 1837 C CA . THR A 1 224 ? -6.986 16.882 16.092 1.00 86.81 224 THR A CA 1
ATOM 1838 C C . THR A 1 224 ? -6.675 16.615 17.566 1.00 86.81 224 THR A C 1
ATOM 1840 O O . THR A 1 224 ? -7.576 16.587 18.396 1.00 86.81 224 THR A O 1
ATOM 1843 N N . LEU A 1 225 ? -5.397 16.490 17.919 1.00 84.81 225 LEU A N 1
ATOM 1844 C CA . LEU A 1 225 ? -4.960 16.200 19.281 1.00 84.81 225 LEU A CA 1
ATOM 1845 C C . LEU A 1 225 ? -5.192 17.392 20.232 1.00 84.81 225 LEU A C 1
ATOM 1847 O O . LEU A 1 225 ? -5.694 17.206 21.338 1.00 84.81 225 LEU A O 1
ATOM 1851 N N . ILE A 1 226 ? -4.941 18.618 19.764 1.00 83.56 226 ILE A N 1
ATOM 1852 C CA . ILE A 1 226 ? -5.253 19.858 20.495 1.00 83.56 226 ILE A CA 1
ATOM 1853 C C . ILE A 1 226 ? -6.770 20.055 20.628 1.00 83.56 226 ILE A C 1
ATOM 1855 O O . ILE A 1 226 ? -7.246 20.480 21.678 1.00 83.56 226 ILE A O 1
ATOM 1859 N N . ALA A 1 227 ? -7.537 19.730 19.583 1.00 82.69 227 ALA A N 1
ATOM 1860 C CA . ALA A 1 227 ? -8.992 19.857 19.601 1.00 82.69 227 ALA A CA 1
ATOM 1861 C C . ALA A 1 227 ? -9.668 18.903 20.599 1.00 82.69 227 ALA A C 1
ATOM 1863 O O . ALA A 1 227 ? -10.738 19.234 21.102 1.00 82.69 227 ALA A O 1
ATOM 1864 N N . SER A 1 228 ? -9.072 17.739 20.898 1.00 76.25 228 SER A N 1
ATOM 1865 C CA . SER A 1 228 ? -9.613 16.835 21.923 1.00 76.25 228 SER A CA 1
ATOM 1866 C C . SER A 1 228 ? -9.454 17.377 23.342 1.00 76.25 228 SER A C 1
ATOM 1868 O O . SER A 1 228 ? -10.407 17.331 24.112 1.00 76.25 228 SER A O 1
ATOM 1870 N N . THR A 1 229 ? -8.272 17.886 23.691 1.00 73.25 229 THR A N 1
ATOM 1871 C CA . THR A 1 229 ? -7.956 18.389 25.035 1.00 73.25 229 THR A CA 1
ATOM 1872 C C . THR A 1 229 ? -6.769 19.339 24.956 1.00 73.25 229 THR A C 1
ATOM 1874 O O . THR A 1 229 ? -5.704 18.963 24.466 1.00 73.25 229 THR A O 1
ATOM 1877 N N . TYR A 1 230 ? -6.933 20.556 25.476 1.00 69.50 230 TYR A N 1
ATOM 1878 C CA . TYR A 1 230 ? -5.839 21.514 25.603 1.00 69.50 230 TYR A CA 1
ATOM 1879 C C . TYR A 1 230 ? -5.100 21.271 26.921 1.00 69.50 230 TYR A C 1
ATOM 1881 O O . TYR A 1 230 ? -5.425 21.877 27.940 1.00 69.50 230 TYR A O 1
ATOM 1889 N N . ASP A 1 231 ? -4.137 20.351 26.896 1.00 80.69 231 ASP A N 1
ATOM 1890 C CA . ASP A 1 231 ? -3.298 20.028 28.051 1.00 80.69 231 ASP A CA 1
ATOM 1891 C C . ASP A 1 231 ? -1.805 20.154 27.706 1.00 80.69 231 ASP A C 1
ATOM 1893 O O . ASP A 1 231 ? -1.390 19.936 26.562 1.00 80.69 231 ASP A O 1
ATOM 1897 N N . GLN A 1 232 ? -0.981 20.524 28.688 1.00 82.00 232 GLN A N 1
ATOM 1898 C CA . GLN A 1 232 ? 0.461 20.719 28.493 1.00 82.00 232 GLN A CA 1
ATOM 1899 C C . GLN A 1 232 ? 1.169 19.409 28.124 1.00 82.00 232 GLN A C 1
ATOM 1901 O O . GLN A 1 232 ? 2.081 19.412 27.290 1.00 82.00 232 GLN A O 1
ATOM 1906 N N . ASP A 1 233 ? 0.698 18.290 28.672 1.00 85.06 233 ASP A N 1
ATOM 1907 C CA . ASP A 1 233 ? 1.220 16.949 28.396 1.00 85.06 233 ASP A CA 1
ATOM 1908 C C . ASP A 1 233 ? 1.089 16.568 26.918 1.00 85.06 233 ASP A C 1
ATOM 1910 O O . ASP A 1 233 ? 1.954 15.904 26.343 1.00 85.06 233 ASP A O 1
ATOM 1914 N N . GLU A 1 234 ? 0.027 17.034 26.267 1.00 84.62 234 GLU A N 1
ATOM 1915 C CA . GLU A 1 234 ? -0.263 16.747 24.867 1.00 84.62 234 GLU A CA 1
ATOM 1916 C C . GLU A 1 234 ? 0.646 17.539 23.915 1.00 84.62 234 GLU A C 1
ATOM 1918 O O . GLU A 1 234 ? 1.120 17.016 22.899 1.00 84.62 234 GLU A O 1
ATOM 1923 N N . ILE A 1 235 ? 0.987 18.775 24.285 1.00 84.50 235 ILE A N 1
ATOM 1924 C CA . ILE A 1 235 ? 1.980 19.586 23.569 1.00 84.50 235 ILE A CA 1
ATOM 1925 C C . ILE A 1 235 ? 3.370 18.947 23.695 1.00 84.50 235 ILE A C 1
ATOM 1927 O O . ILE A 1 235 ? 4.101 18.838 22.705 1.00 84.50 235 ILE A O 1
ATOM 1931 N N . LEU A 1 236 ? 3.727 18.478 24.893 1.00 87.19 236 LEU A N 1
ATOM 1932 C CA . LEU A 1 236 ? 5.004 17.812 25.145 1.00 87.19 236 LEU A CA 1
ATOM 1933 C C . LEU A 1 236 ? 5.094 16.455 24.429 1.00 87.19 236 LEU A C 1
ATOM 1935 O O . LEU A 1 236 ? 6.140 16.107 23.870 1.00 87.19 236 LEU A O 1
ATOM 1939 N N . PHE A 1 237 ? 3.984 15.718 24.354 1.00 88.00 237 PHE A N 1
ATOM 1940 C CA . PHE A 1 237 ? 3.878 14.511 23.541 1.00 88.00 237 PHE A CA 1
ATOM 1941 C C . PHE A 1 237 ? 4.120 14.811 22.057 1.00 88.00 237 PHE A C 1
ATOM 1943 O O . PHE A 1 237 ? 4.917 14.129 21.418 1.00 88.00 237 PHE A O 1
ATOM 1950 N N . PHE A 1 238 ? 3.499 15.853 21.499 1.00 87.44 238 PHE A N 1
ATOM 1951 C CA . PHE A 1 238 ? 3.726 16.214 20.098 1.00 87.44 238 PHE A CA 1
ATOM 1952 C C . PHE A 1 238 ? 5.188 16.601 19.831 1.00 87.44 238 PHE A C 1
ATOM 1954 O O . PHE A 1 238 ? 5.773 16.159 18.840 1.00 87.44 238 PHE A O 1
ATOM 1961 N N . LEU A 1 239 ? 5.801 17.379 20.728 1.00 88.69 239 LEU A N 1
ATOM 1962 C CA . LEU A 1 239 ? 7.199 17.786 20.603 1.00 88.69 239 LEU A CA 1
ATOM 1963 C C . LEU A 1 239 ? 8.152 16.581 20.664 1.00 88.69 239 LEU A C 1
ATOM 1965 O O . LEU A 1 239 ? 9.061 16.473 19.840 1.00 88.69 239 LEU A O 1
ATOM 1969 N N . SER A 1 240 ? 7.933 15.661 21.607 1.00 88.81 240 SER A N 1
ATOM 1970 C CA . SER A 1 240 ? 8.727 14.429 21.736 1.00 88.81 240 SER A CA 1
ATOM 1971 C C . SER A 1 240 ? 8.527 13.479 20.552 1.00 88.81 240 SER A C 1
ATOM 1973 O O . SER A 1 240 ? 9.494 12.924 20.035 1.00 88.81 240 SER A O 1
ATOM 1975 N N . TYR A 1 241 ? 7.302 13.346 20.044 1.00 89.81 241 TYR A N 1
ATOM 1976 C CA . TYR A 1 241 ? 7.020 12.598 18.820 1.00 89.81 241 TYR A CA 1
ATOM 1977 C C . TYR A 1 241 ? 7.740 13.204 17.606 1.00 89.81 241 TYR A C 1
ATOM 1979 O O . TYR A 1 241 ? 8.357 12.482 16.818 1.00 89.81 241 TYR A O 1
ATOM 1987 N N . TYR A 1 242 ? 7.683 14.528 17.444 1.00 88.88 242 TYR A N 1
ATOM 1988 C CA . TYR A 1 242 ? 8.316 15.212 16.319 1.00 88.88 242 TYR A CA 1
ATOM 1989 C C . TYR A 1 242 ? 9.837 15.030 16.341 1.00 88.88 242 TYR A C 1
ATOM 1991 O O . TYR A 1 242 ? 10.436 14.702 15.317 1.00 88.88 242 TYR A O 1
ATOM 1999 N N . THR A 1 243 ? 10.473 15.175 17.507 1.00 87.94 243 THR A N 1
ATOM 2000 C CA . THR A 1 243 ? 11.918 14.948 17.634 1.00 87.94 243 THR A CA 1
ATOM 2001 C C . THR A 1 243 ? 12.284 13.485 17.389 1.00 87.94 243 THR A C 1
ATOM 2003 O O . THR A 1 243 ? 13.213 13.222 16.626 1.00 87.94 243 THR A O 1
ATOM 2006 N N . ALA A 1 244 ? 11.529 12.531 17.941 1.00 89.00 244 ALA A N 1
ATOM 2007 C CA . ALA A 1 244 ? 11.768 11.103 17.740 1.00 89.00 244 ALA A CA 1
ATOM 2008 C C . ALA A 1 244 ? 11.650 10.694 16.263 1.00 89.00 244 ALA A C 1
ATOM 2010 O O . ALA A 1 244 ? 12.536 10.028 15.728 1.00 89.00 244 ALA A O 1
ATOM 2011 N N . THR A 1 245 ? 10.592 11.129 15.575 1.00 88.12 245 THR A N 1
ATOM 2012 C CA . THR A 1 245 ? 10.383 10.815 14.151 1.00 88.12 245 THR A CA 1
ATOM 2013 C C . THR A 1 245 ? 11.417 11.465 13.246 1.00 88.12 245 THR A C 1
ATOM 2015 O O . THR A 1 245 ? 11.870 10.837 12.288 1.00 88.12 245 THR A O 1
ATOM 2018 N N . LEU A 1 246 ? 11.842 12.688 13.562 1.00 89.12 246 LEU A N 1
ATOM 2019 C CA . LEU A 1 246 ? 12.906 13.377 12.844 1.00 89.12 246 LEU A CA 1
ATOM 2020 C C . LEU A 1 246 ? 14.237 12.627 12.979 1.00 89.12 246 LEU A C 1
ATOM 2022 O O . LEU A 1 246 ? 14.876 12.345 11.965 1.00 89.12 246 LEU A O 1
ATOM 2026 N N . ILE A 1 247 ? 14.626 12.246 14.201 1.00 87.75 247 ILE A N 1
ATOM 2027 C CA . ILE A 1 247 ? 15.852 11.471 14.456 1.00 87.75 247 ILE A CA 1
ATOM 2028 C C . ILE A 1 247 ? 15.786 10.119 13.742 1.00 87.75 247 ILE A C 1
ATOM 2030 O O . ILE A 1 247 ? 16.740 9.743 13.063 1.00 87.75 247 ILE A O 1
ATOM 2034 N N . TYR A 1 248 ? 14.654 9.420 13.832 1.00 87.88 248 TYR A N 1
ATOM 2035 C CA . TYR A 1 248 ? 14.461 8.118 13.197 1.00 87.88 248 TYR A CA 1
ATOM 2036 C C . TYR A 1 248 ? 14.553 8.192 11.665 1.00 87.88 248 TYR A C 1
ATOM 2038 O O . TYR A 1 248 ? 15.295 7.430 11.045 1.00 87.88 248 TYR A O 1
ATOM 2046 N N . ALA A 1 249 ? 13.872 9.157 11.040 1.00 86.62 249 ALA A N 1
ATOM 2047 C CA . ALA A 1 249 ? 13.896 9.331 9.589 1.00 86.62 249 ALA A CA 1
ATOM 2048 C C . ALA A 1 249 ? 15.285 9.736 9.067 1.00 86.62 249 ALA A C 1
ATOM 2050 O O . ALA A 1 249 ? 15.706 9.256 8.013 1.00 86.62 249 ALA A O 1
ATOM 2051 N N . ILE A 1 250 ? 16.020 10.579 9.802 1.00 87.00 250 ILE A N 1
ATOM 2052 C CA . ILE A 1 250 ? 17.417 10.904 9.476 1.00 87.00 250 ILE A CA 1
ATOM 2053 C C . ILE A 1 250 ? 18.296 9.665 9.635 1.00 87.00 250 ILE A C 1
ATOM 2055 O O . ILE A 1 250 ? 19.098 9.382 8.749 1.00 87.00 250 ILE A O 1
ATOM 2059 N N . GLY A 1 251 ? 18.128 8.918 10.729 1.00 85.44 251 GLY A N 1
ATOM 2060 C CA . GLY A 1 251 ? 18.861 7.685 11.001 1.00 85.44 251 GLY A CA 1
ATOM 2061 C C . GLY A 1 251 ? 18.748 6.702 9.840 1.00 85.44 251 GLY A C 1
ATOM 2062 O O . GLY A 1 251 ? 19.763 6.329 9.258 1.00 85.44 251 GLY A O 1
ATOM 2063 N N . ILE A 1 252 ? 17.523 6.384 9.415 1.00 84.12 252 ILE A N 1
ATOM 2064 C CA . ILE A 1 252 ? 17.270 5.518 8.251 1.00 84.12 252 ILE A CA 1
ATOM 2065 C C . ILE A 1 252 ? 17.838 6.126 6.965 1.00 84.12 252 ILE A C 1
ATOM 2067 O O . ILE A 1 252 ? 18.491 5.432 6.180 1.00 84.12 252 ILE A O 1
ATOM 2071 N N . GLY A 1 253 ? 17.625 7.428 6.750 1.00 81.19 253 GLY A N 1
ATOM 2072 C CA . GLY A 1 253 ? 18.119 8.148 5.578 1.00 81.19 253 GLY A CA 1
ATOM 2073 C C . GLY A 1 253 ? 19.642 8.096 5.422 1.00 81.19 253 GLY A C 1
ATOM 2074 O O . GLY A 1 253 ? 20.136 8.102 4.295 1.00 81.19 253 GLY A O 1
ATOM 2075 N N . MET A 1 254 ? 20.377 7.993 6.530 1.00 82.56 254 MET A N 1
ATOM 2076 C CA . MET A 1 254 ? 21.830 7.826 6.549 1.00 82.56 254 MET A CA 1
ATOM 2077 C C . MET A 1 254 ? 22.234 6.351 6.457 1.00 82.56 254 MET A C 1
ATOM 2079 O O . MET A 1 254 ? 23.103 5.996 5.659 1.00 82.56 254 MET A O 1
ATOM 2083 N N . LEU A 1 255 ? 21.579 5.478 7.229 1.00 79.94 255 LEU A N 1
ATOM 2084 C CA . LEU A 1 255 ? 21.913 4.057 7.339 1.00 79.94 255 LEU A CA 1
ATOM 2085 C C . LEU A 1 255 ? 21.755 3.317 6.005 1.00 79.94 255 LEU A C 1
ATOM 2087 O O . LEU A 1 255 ? 22.511 2.393 5.708 1.00 79.94 255 LEU A O 1
ATOM 2091 N N . ARG A 1 256 ? 20.833 3.764 5.147 1.00 79.88 256 ARG A N 1
ATOM 2092 C CA . ARG A 1 256 ? 20.621 3.181 3.813 1.00 79.88 256 ARG A CA 1
ATOM 2093 C C . ARG A 1 256 ? 21.802 3.306 2.856 1.00 79.88 256 ARG A C 1
ATOM 2095 O O . ARG A 1 256 ? 21.849 2.602 1.855 1.00 79.88 256 ARG A O 1
ATOM 2102 N N . HIS A 1 257 ? 22.730 4.224 3.124 1.00 76.75 257 HIS A N 1
ATOM 2103 C CA . HIS A 1 257 ? 23.957 4.342 2.338 1.00 76.75 257 HIS A CA 1
ATOM 2104 C C . HIS A 1 257 ? 24.986 3.271 2.720 1.00 76.75 257 HIS A C 1
ATOM 2106 O O . HIS A 1 257 ? 25.904 3.009 1.950 1.00 76.75 257 HIS A O 1
ATOM 2112 N N . ILE A 1 258 ? 24.823 2.650 3.891 1.00 77.44 258 ILE A N 1
ATOM 2113 C CA . ILE A 1 258 ? 25.700 1.606 4.423 1.00 77.44 258 ILE A CA 1
ATOM 2114 C C . ILE A 1 258 ? 25.081 0.228 4.172 1.00 77.44 258 ILE A C 1
ATOM 2116 O O . ILE A 1 258 ? 25.763 -0.692 3.728 1.00 77.44 258 ILE A O 1
ATOM 2120 N N . ILE A 1 259 ? 23.779 0.083 4.438 1.00 73.06 259 ILE A N 1
ATOM 2121 C CA . ILE A 1 259 ? 23.061 -1.187 4.322 1.00 73.06 259 ILE A CA 1
ATOM 2122 C C . ILE A 1 259 ? 22.331 -1.238 2.972 1.00 73.06 259 ILE A C 1
ATOM 2124 O O . ILE A 1 259 ? 21.388 -0.479 2.760 1.00 73.06 259 ILE A O 1
ATOM 2128 N N . PRO A 1 260 ? 22.690 -2.159 2.061 1.00 65.81 260 PRO A N 1
ATOM 2129 C CA . PRO A 1 260 ? 22.083 -2.226 0.732 1.00 65.81 260 PRO A CA 1
ATOM 2130 C C . PRO A 1 260 ? 20.687 -2.864 0.733 1.00 65.81 260 PRO A C 1
ATOM 2132 O O . PRO A 1 260 ? 19.939 -2.709 -0.232 1.00 65.81 260 PRO A O 1
ATOM 2135 N N . SER A 1 261 ? 20.329 -3.614 1.783 1.00 71.31 261 SER A N 1
ATOM 2136 C CA . SER A 1 261 ? 19.055 -4.331 1.828 1.00 71.31 261 SER A CA 1
ATOM 2137 C C . SER A 1 261 ? 17.980 -3.532 2.591 1.00 71.31 261 SER A C 1
ATOM 2139 O O . SER A 1 2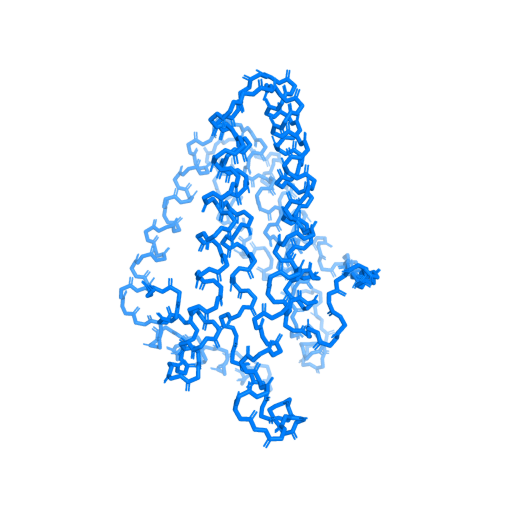61 ? 18.179 -3.231 3.772 1.00 71.31 261 SER A O 1
ATOM 2141 N N . PRO A 1 262 ? 16.813 -3.257 1.978 1.00 65.69 262 PRO A N 1
ATOM 2142 C CA . PRO A 1 262 ? 15.718 -2.524 2.622 1.00 65.69 262 PRO A CA 1
ATOM 2143 C C . PRO A 1 262 ? 15.095 -3.292 3.799 1.00 65.69 262 PRO A C 1
ATOM 2145 O O . PRO A 1 262 ? 14.510 -2.687 4.688 1.00 65.69 262 PRO A O 1
ATOM 2148 N N . LEU A 1 263 ? 15.229 -4.625 3.818 1.00 57.59 263 LEU A N 1
ATOM 2149 C CA . LEU A 1 263 ? 14.709 -5.473 4.894 1.00 57.59 263 LEU A CA 1
ATOM 2150 C C . LEU A 1 263 ? 15.559 -5.386 6.167 1.00 57.59 263 LEU A C 1
ATOM 2152 O O . LEU A 1 263 ? 14.991 -5.300 7.248 1.00 57.59 263 LEU A O 1
ATOM 2156 N N . LEU A 1 264 ? 16.894 -5.362 6.058 1.00 60.41 264 LEU A N 1
ATOM 2157 C CA . LEU A 1 264 ? 17.761 -5.124 7.223 1.00 60.41 264 LEU A CA 1
ATOM 2158 C C . LEU A 1 264 ? 17.570 -3.709 7.780 1.00 60.41 264 LEU A C 1
ATOM 2160 O O . LEU A 1 264 ? 17.550 -3.543 8.989 1.00 60.41 264 LEU A O 1
ATOM 2164 N N . LEU A 1 265 ? 17.356 -2.716 6.911 1.00 60.34 265 LEU A N 1
ATOM 2165 C CA . LEU A 1 265 ? 17.068 -1.333 7.312 1.00 60.34 265 LEU A CA 1
ATOM 2166 C C . LEU A 1 265 ? 15.767 -1.160 8.098 1.00 60.34 265 LEU A C 1
ATOM 2168 O O . LEU A 1 265 ? 15.639 -0.186 8.822 1.00 60.34 265 LEU A O 1
ATOM 2172 N N . PHE A 1 266 ? 14.794 -2.056 7.920 1.00 58.22 266 PHE A N 1
ATOM 2173 C CA . PHE A 1 266 ? 13.531 -2.007 8.658 1.00 58.22 266 PHE A CA 1
ATOM 2174 C C . PHE A 1 266 ? 13.631 -2.647 10.052 1.00 58.22 266 PHE A C 1
ATOM 2176 O O . PHE A 1 266 ? 12.819 -2.351 10.920 1.00 58.22 266 PHE A O 1
ATOM 2183 N N . ILE A 1 267 ? 14.589 -3.560 10.246 1.00 58.41 267 ILE A N 1
ATOM 2184 C CA . ILE A 1 267 ? 14.777 -4.308 11.500 1.00 58.41 267 ILE A CA 1
ATOM 2185 C C . ILE A 1 267 ? 15.656 -3.531 12.496 1.00 58.41 267 ILE A C 1
ATOM 2187 O O . ILE A 1 267 ? 15.528 -3.746 13.699 1.00 58.41 267 ILE A O 1
ATOM 2191 N N . VAL A 1 268 ? 16.543 -2.665 11.991 1.00 50.72 268 VAL A N 1
ATOM 2192 C CA . VAL A 1 268 ? 17.443 -1.797 12.775 1.00 50.72 268 VAL A CA 1
ATOM 2193 C C . VAL A 1 268 ? 16.741 -0.495 13.143 1.00 50.72 268 VAL A C 1
ATOM 2195 O O . VAL A 1 268 ? 16.887 -0.078 14.311 1.00 50.72 268 VAL A O 1
#